Protein AF-A0A956JP01-F1 (afdb_monomer_lite)

Radius of gyration: 18.47 Å; chains: 1; bounding box: 45×37×45 Å

Structure (mmCIF, N/CA/C/O backbone):
data_AF-A0A956JP01-F1
#
_entry.id   AF-A0A956JP01-F1
#
loop_
_atom_site.group_PDB
_atom_site.id
_atom_site.type_symbol
_atom_site.label_atom_id
_atom_site.label_alt_id
_atom_site.label_comp_id
_atom_site.label_asym_id
_atom_site.label_entity_id
_atom_site.label_seq_id
_atom_site.pdbx_PDB_ins_code
_atom_site.Cartn_x
_atom_site.Cartn_y
_atom_site.Cartn_z
_atom_site.occupancy
_atom_site.B_iso_or_equiv
_atom_site.auth_seq_id
_atom_site.auth_comp_id
_atom_site.auth_asym_id
_atom_site.auth_atom_id
_atom_site.pdbx_PDB_model_num
ATOM 1 N N . MET A 1 1 ? -2.790 -12.815 -2.878 1.00 33.69 1 MET A N 1
ATOM 2 C CA . MET A 1 1 ? -2.255 -12.933 -1.509 1.00 33.69 1 MET A CA 1
ATOM 3 C C . MET A 1 1 ? -3.298 -12.366 -0.560 1.00 33.69 1 MET A C 1
ATOM 5 O O . MET A 1 1 ? -3.519 -11.164 -0.558 1.00 33.69 1 MET A O 1
ATOM 9 N N . LYS A 1 2 ? -4.055 -13.232 0.120 1.00 37.25 2 LYS A N 1
ATOM 10 C CA . LYS A 1 2 ? -5.006 -12.808 1.152 1.00 37.25 2 LYS A CA 1
ATOM 11 C C . LYS A 1 2 ? -4.134 -12.425 2.342 1.00 37.25 2 LYS A C 1
ATOM 13 O O . LYS A 1 2 ? -3.333 -13.247 2.772 1.00 37.25 2 LYS A O 1
ATOM 18 N N . LEU A 1 3 ? -4.210 -11.183 2.805 1.00 45.16 3 LEU A N 1
ATOM 19 C CA . LEU A 1 3 ? -3.717 -10.862 4.135 1.00 45.16 3 LEU A CA 1
ATOM 20 C C . LEU A 1 3 ? -4.476 -11.797 5.086 1.00 45.16 3 LEU A C 1
ATOM 22 O O . LEU A 1 3 ? -5.654 -11.570 5.340 1.00 45.16 3 LEU A O 1
ATOM 26 N N . GLU A 1 4 ? -3.849 -12.882 5.544 1.00 41.91 4 GLU A N 1
ATOM 27 C CA . GLU A 1 4 ? -4.323 -13.658 6.695 1.00 41.91 4 GLU A CA 1
ATOM 28 C C . GLU A 1 4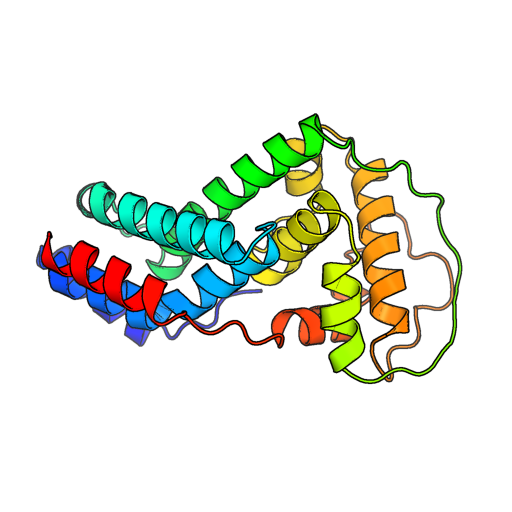 ? -4.098 -12.807 7.952 1.00 41.91 4 GLU A C 1
ATOM 30 O O . GLU A 1 4 ? -3.309 -13.119 8.838 1.00 41.91 4 GLU A O 1
ATOM 35 N N . LEU A 1 5 ? -4.733 -11.637 7.973 1.00 53.09 5 LEU A N 1
ATOM 36 C CA . LEU A 1 5 ? -4.880 -10.813 9.150 1.00 53.09 5 LEU A CA 1
ATOM 37 C C . LEU A 1 5 ? -6.082 -11.397 9.883 1.00 53.09 5 LEU A C 1
ATOM 39 O O . LEU A 1 5 ? -7.218 -11.260 9.448 1.00 53.09 5 LEU A O 1
ATOM 43 N N . ASP A 1 6 ? -5.752 -12.153 10.925 1.00 61.91 6 ASP A N 1
ATOM 44 C CA . ASP A 1 6 ? -6.623 -12.885 11.840 1.00 61.91 6 ASP A CA 1
ATOM 45 C C . ASP A 1 6 ? -8.006 -12.229 12.033 1.00 61.91 6 ASP A C 1
ATOM 47 O O . ASP A 1 6 ? -8.097 -11.094 12.513 1.00 61.91 6 ASP A O 1
ATOM 51 N N . ASP A 1 7 ? -9.071 -12.973 11.696 1.00 71.31 7 ASP A N 1
ATOM 52 C CA . ASP A 1 7 ? -10.488 -12.587 11.817 1.00 71.31 7 ASP A CA 1
ATOM 53 C C . ASP A 1 7 ? -10.806 -11.961 13.190 1.00 71.31 7 ASP A C 1
ATOM 55 O O . ASP A 1 7 ? -11.687 -11.105 13.316 1.00 71.31 7 ASP A O 1
ATOM 59 N N . ALA A 1 8 ? -10.060 -12.340 14.236 1.00 82.12 8 ALA A N 1
ATOM 60 C CA . ALA A 1 8 ? -10.206 -11.784 15.574 1.00 82.12 8 ALA A CA 1
ATOM 61 C C . ALA A 1 8 ? -9.856 -10.285 15.662 1.00 82.12 8 ALA A C 1
ATOM 63 O O . ALA A 1 8 ? -10.487 -9.553 16.431 1.00 82.12 8 ALA A O 1
ATOM 64 N N . HIS A 1 9 ? -8.865 -9.805 14.906 1.00 87.00 9 HIS A N 1
ATOM 65 C CA . HIS A 1 9 ? -8.500 -8.386 14.881 1.00 87.00 9 HIS A CA 1
ATOM 66 C C . HIS A 1 9 ? -9.521 -7.568 14.093 1.00 87.00 9 HIS A C 1
ATOM 68 O O . HIS A 1 9 ? -9.982 -6.536 14.589 1.00 87.00 9 HIS A O 1
ATOM 74 N N . ASP A 1 10 ? -9.948 -8.072 12.934 1.00 89.44 10 ASP A N 1
ATOM 75 C CA . ASP A 1 10 ? -11.009 -7.465 12.129 1.00 89.44 10 ASP A CA 1
ATOM 76 C C . ASP A 1 10 ? -12.297 -7.344 12.949 1.00 89.44 10 ASP A C 1
ATOM 78 O O . ASP A 1 10 ? -12.904 -6.274 12.998 1.00 89.44 10 ASP A O 1
ATOM 82 N N . GLN A 1 11 ? -12.659 -8.380 13.710 1.00 90.00 11 GLN A N 1
ATOM 83 C CA . GLN A 1 11 ? -13.823 -8.329 14.590 1.00 90.00 11 GLN A CA 1
ATOM 84 C C . GLN A 1 11 ? -13.690 -7.276 15.703 1.00 90.00 11 GLN A C 1
ATOM 86 O O . GLN A 1 11 ? -14.679 -6.629 16.055 1.00 90.00 11 GLN A O 1
ATOM 91 N N . ARG A 1 12 ? -12.490 -7.062 16.262 1.00 91.94 12 ARG A N 1
ATOM 92 C CA . ARG A 1 12 ? -12.254 -6.003 17.264 1.00 91.94 12 ARG A CA 1
ATOM 93 C C . ARG A 1 12 ? -12.434 -4.611 16.661 1.00 91.94 12 ARG A C 1
ATOM 95 O O . ARG A 1 12 ? -13.071 -3.773 17.298 1.00 91.94 12 ARG A O 1
ATOM 102 N N . VAL A 1 13 ? -11.913 -4.382 15.453 1.00 92.56 13 VAL A N 1
ATOM 103 C CA . VAL A 1 13 ? -12.089 -3.115 14.724 1.00 92.56 13 VAL A CA 1
ATOM 104 C C . VAL A 1 13 ? -13.567 -2.896 14.397 1.00 92.56 13 VAL A C 1
ATOM 106 O O . VAL A 1 13 ? -14.112 -1.843 14.716 1.00 92.56 13 VAL A O 1
ATOM 109 N N . LEU A 1 14 ? -14.249 -3.913 13.858 1.00 91.62 14 LEU A N 1
ATOM 110 C CA . LEU A 1 14 ? -15.683 -3.861 13.560 1.00 91.62 14 LEU A CA 1
ATOM 111 C C . LEU A 1 14 ? -16.518 -3.534 14.797 1.00 91.62 14 LEU A C 1
ATOM 113 O O . LEU A 1 14 ? -17.435 -2.720 14.721 1.00 91.62 14 LEU A O 1
ATOM 117 N N . ASN A 1 15 ? -16.212 -4.151 15.938 1.00 92.06 15 ASN A N 1
ATOM 118 C CA . ASN A 1 15 ? -16.930 -3.879 17.178 1.00 92.06 15 ASN A CA 1
ATOM 119 C C . ASN A 1 15 ? -16.751 -2.422 17.621 1.00 92.06 15 ASN A C 1
ATOM 121 O O . ASN A 1 15 ? -17.748 -1.788 17.951 1.00 92.06 15 ASN A O 1
ATOM 125 N N . ALA A 1 16 ? -15.527 -1.884 17.573 1.00 92.56 16 ALA A N 1
ATOM 126 C CA . ALA A 1 16 ? -15.259 -0.487 17.924 1.00 92.56 16 ALA A CA 1
ATOM 127 C C . ALA A 1 16 ? -15.989 0.497 16.989 1.00 92.56 16 ALA A C 1
ATOM 129 O O . ALA A 1 16 ? -16.633 1.433 17.462 1.00 92.56 16 ALA A O 1
ATOM 130 N N . LEU A 1 17 ? -15.978 0.230 15.676 1.00 90.94 17 LEU A N 1
ATOM 131 C CA . LEU A 1 17 ? -16.724 1.019 14.688 1.00 90.94 17 LEU A CA 1
ATOM 132 C C . LEU A 1 17 ? -18.237 0.981 14.958 1.00 90.94 17 LEU A C 1
ATOM 134 O O . LEU A 1 17 ? -18.898 2.015 14.942 1.00 90.94 17 LEU A O 1
ATOM 138 N N . ARG A 1 18 ? -18.797 -0.196 15.275 1.00 89.44 18 ARG A N 1
ATOM 139 C CA . ARG A 1 18 ? -20.233 -0.354 15.576 1.00 89.44 18 ARG A CA 1
ATOM 140 C C . ARG A 1 18 ? -20.668 0.355 16.853 1.00 89.44 18 ARG A C 1
ATOM 142 O O . ARG A 1 18 ? -21.819 0.771 16.937 1.00 89.44 18 ARG A O 1
ATOM 149 N N . THR A 1 19 ? -19.786 0.466 17.842 1.00 90.69 19 THR A N 1
ATOM 150 C CA . THR A 1 19 ? -20.064 1.201 19.084 1.00 90.69 19 THR A CA 1
ATOM 151 C C . THR A 1 19 ? -19.816 2.705 18.957 1.00 90.69 19 THR A C 1
ATOM 153 O O . THR A 1 19 ? -20.037 3.419 19.929 1.00 90.69 19 THR A O 1
ATOM 156 N N . GLY A 1 20 ? -19.365 3.189 17.792 1.00 89.44 20 GLY A N 1
ATOM 157 C CA . GLY A 1 20 ? -19.016 4.596 17.572 1.00 89.44 20 GLY A CA 1
ATOM 158 C C . GLY A 1 20 ? -17.730 5.032 18.281 1.00 89.44 20 GLY A C 1
ATOM 159 O O . GLY A 1 20 ? -17.492 6.224 18.437 1.00 89.44 20 GLY A O 1
ATOM 160 N N . ASP A 1 21 ? -16.904 4.080 18.724 1.00 94.06 21 ASP A N 1
ATOM 161 C CA . ASP A 1 21 ? -15.637 4.346 19.410 1.00 94.06 21 ASP A CA 1
ATOM 162 C C . ASP A 1 21 ? -14.524 4.524 18.364 1.00 94.06 21 ASP A C 1
ATOM 164 O O . ASP A 1 21 ? -13.697 3.636 18.127 1.00 94.06 21 ASP A O 1
ATOM 168 N N . SER A 1 22 ? -14.570 5.667 17.670 1.00 93.25 22 SER A N 1
ATOM 169 C CA . SER A 1 22 ? -13.669 6.014 16.563 1.00 93.25 22 SER A CA 1
ATOM 170 C C . SER A 1 22 ? -12.202 5.990 16.983 1.00 93.25 22 SER A C 1
ATOM 172 O O . SER A 1 22 ? -11.367 5.432 16.271 1.00 93.25 22 SER A O 1
ATOM 174 N N . GLN A 1 23 ? -11.883 6.523 18.163 1.00 94.69 23 GLN A N 1
ATOM 175 C CA . GLN A 1 23 ? -10.519 6.541 18.681 1.00 94.69 23 GLN A CA 1
ATOM 176 C C . GLN A 1 23 ? -9.980 5.117 18.891 1.00 94.69 23 GLN A C 1
ATOM 178 O O . GLN A 1 23 ? -8.870 4.791 18.455 1.00 94.69 23 GLN A O 1
ATOM 183 N N . ARG A 1 24 ? -10.774 4.224 19.498 1.00 95.25 24 ARG A N 1
ATOM 184 C CA . ARG A 1 24 ? -10.385 2.818 19.668 1.00 95.25 24 ARG A CA 1
ATOM 185 C C . ARG A 1 24 ? -10.275 2.084 18.339 1.00 95.25 24 ARG A C 1
ATOM 187 O O . ARG A 1 24 ? -9.350 1.286 18.175 1.00 95.25 24 ARG A O 1
ATOM 194 N N . ALA A 1 25 ? -11.195 2.325 17.406 1.00 94.19 25 ALA A N 1
ATOM 195 C CA . ALA A 1 25 ? -11.138 1.737 16.072 1.00 94.19 25 ALA A CA 1
ATOM 196 C C . ALA A 1 25 ? -9.838 2.135 15.358 1.00 94.19 25 ALA A C 1
ATOM 198 O O . ALA A 1 25 ? -9.111 1.263 14.886 1.00 94.19 25 ALA A O 1
ATOM 199 N N . ALA A 1 26 ? -9.492 3.424 15.371 1.00 94.31 26 ALA A N 1
ATOM 200 C CA . ALA A 1 26 ? -8.268 3.945 14.774 1.00 94.31 26 ALA A CA 1
ATOM 201 C C . ALA A 1 26 ? -7.004 3.332 15.392 1.00 94.31 26 ALA A C 1
ATOM 203 O O . ALA A 1 26 ? -6.135 2.847 14.666 1.00 94.31 26 ALA A O 1
ATOM 204 N N . LEU A 1 27 ? -6.928 3.257 16.724 1.00 94.94 27 LEU A N 1
ATOM 205 C CA . LEU A 1 27 ? -5.794 2.641 17.418 1.00 94.94 27 LEU A CA 1
ATOM 206 C C . LEU A 1 27 ? -5.636 1.153 17.064 1.00 94.94 27 LEU A C 1
ATOM 208 O O . LEU A 1 27 ? -4.523 0.676 16.830 1.00 94.94 27 LEU A O 1
ATOM 212 N N . LEU A 1 28 ? -6.743 0.408 16.990 1.00 94.50 28 LEU A N 1
ATOM 213 C CA . LEU A 1 28 ? -6.725 -0.993 16.564 1.00 94.50 28 LEU A CA 1
ATOM 214 C C . LEU A 1 28 ? -6.269 -1.137 15.107 1.00 94.50 28 LEU A C 1
ATOM 216 O O . LEU A 1 28 ? -5.479 -2.034 14.810 1.00 94.50 28 LEU A O 1
ATOM 220 N N . MET A 1 29 ? -6.713 -0.248 14.216 1.00 93.81 29 MET A N 1
ATOM 221 C CA . MET A 1 29 ? -6.313 -0.256 12.808 1.00 93.81 29 MET A CA 1
ATOM 222 C C . MET A 1 29 ? -4.823 0.037 12.627 1.00 93.81 29 MET A C 1
ATOM 224 O O . MET A 1 29 ? -4.158 -0.697 11.901 1.00 93.81 29 MET A O 1
ATOM 228 N N . VAL A 1 30 ? -4.267 1.046 13.306 1.00 93.69 30 VAL A N 1
ATOM 229 C CA . VAL A 1 30 ? -2.825 1.353 13.229 1.00 93.69 30 VAL A CA 1
ATOM 230 C C . VAL A 1 30 ? -1.997 0.175 13.733 1.00 93.69 30 VAL A C 1
ATOM 232 O O . VAL A 1 30 ? -1.066 -0.263 13.058 1.00 93.69 30 VAL A O 1
ATOM 235 N N . ASN A 1 31 ? -2.363 -0.392 14.884 1.00 91.25 31 ASN A N 1
ATOM 236 C CA . ASN A 1 31 ? -1.607 -1.490 15.486 1.00 91.25 31 ASN A CA 1
ATOM 237 C C . ASN A 1 31 ? -1.667 -2.780 14.661 1.00 91.25 31 ASN A C 1
ATOM 239 O O . ASN A 1 31 ? -0.678 -3.510 14.590 1.00 91.25 31 ASN A O 1
ATOM 243 N N . THR A 1 32 ? -2.812 -3.061 14.038 1.00 90.75 32 THR A N 1
ATOM 244 C CA . THR A 1 32 ? -3.022 -4.311 13.296 1.00 90.75 32 THR A CA 1
ATOM 245 C C . THR A 1 32 ? -2.541 -4.194 11.853 1.00 90.75 32 THR A C 1
ATOM 247 O O . THR A 1 32 ? -1.859 -5.082 11.345 1.00 90.75 32 THR A O 1
ATOM 250 N N . TYR A 1 33 ? -2.877 -3.095 11.180 1.00 90.75 33 TYR A N 1
ATOM 251 C CA . TYR A 1 33 ? -2.694 -2.946 9.735 1.00 90.75 33 TYR A CA 1
ATOM 252 C C . TYR A 1 33 ? -1.517 -2.044 9.369 1.00 90.75 33 TYR A C 1
ATOM 254 O O . TYR A 1 33 ? -1.056 -2.092 8.230 1.00 90.75 33 TYR A O 1
ATOM 262 N N . GLY A 1 34 ? -0.985 -1.268 10.322 1.00 89.44 34 GLY A N 1
ATOM 263 C CA . GLY A 1 34 ? 0.081 -0.293 10.088 1.00 89.44 34 GLY A CA 1
ATOM 264 C C . GLY A 1 34 ? 1.275 -0.877 9.349 1.00 89.44 34 GLY A C 1
ATOM 265 O O . GLY A 1 34 ? 1.703 -0.311 8.352 1.00 89.44 34 GLY A O 1
ATOM 266 N N . LYS A 1 35 ? 1.766 -2.052 9.760 1.00 88.00 35 LYS A N 1
ATOM 267 C CA . LYS A 1 35 ? 2.898 -2.704 9.078 1.00 88.00 35 LYS A CA 1
ATOM 268 C C . LYS A 1 35 ? 2.600 -3.026 7.611 1.00 88.00 35 LYS A C 1
ATOM 270 O O . LYS A 1 35 ? 3.459 -2.821 6.764 1.00 88.00 35 LYS A O 1
ATOM 275 N N . GLY A 1 36 ? 1.403 -3.532 7.311 1.00 88.25 36 GLY A N 1
ATOM 276 C CA . GLY A 1 36 ? 1.012 -3.876 5.942 1.00 88.25 36 GLY A CA 1
ATOM 277 C C . GLY A 1 36 ? 0.881 -2.639 5.055 1.00 88.25 36 GLY A C 1
ATOM 278 O O . GLY A 1 36 ? 1.405 -2.624 3.945 1.00 88.25 36 GLY A O 1
ATOM 279 N N . VAL A 1 37 ? 0.250 -1.584 5.578 1.00 91.75 37 VAL A N 1
ATOM 280 C CA . VAL A 1 37 ? 0.098 -0.303 4.873 1.00 91.75 37 VAL A CA 1
ATOM 281 C C . VAL A 1 37 ? 1.461 0.340 4.617 1.00 91.75 37 VAL A C 1
ATOM 283 O O . VAL A 1 37 ? 1.736 0.740 3.493 1.00 91.75 37 VAL A O 1
ATOM 286 N N . VAL A 1 38 ? 2.345 0.368 5.616 1.00 90.62 38 VAL A N 1
ATOM 287 C CA . VAL A 1 38 ? 3.700 0.932 5.486 1.00 90.62 38 VAL A CA 1
ATOM 288 C C . VAL A 1 38 ? 4.514 0.173 4.456 1.00 90.62 38 VAL A C 1
ATOM 290 O O . VAL A 1 38 ? 5.160 0.802 3.630 1.00 90.62 38 VAL A O 1
ATOM 293 N N . LYS A 1 39 ? 4.461 -1.165 4.464 1.00 88.75 39 LYS A N 1
ATOM 294 C CA . LYS A 1 39 ? 5.141 -1.976 3.448 1.00 88.75 39 LYS A CA 1
ATOM 295 C C . LYS A 1 39 ? 4.665 -1.629 2.040 1.00 88.75 39 LYS A C 1
ATOM 297 O O . LYS A 1 39 ? 5.499 -1.429 1.166 1.00 88.75 39 LYS A O 1
ATOM 302 N N . LEU A 1 40 ? 3.351 -1.512 1.832 1.00 91.00 40 LEU A N 1
ATOM 303 C CA . LEU A 1 40 ? 2.799 -1.104 0.541 1.00 91.00 40 LEU A CA 1
ATOM 304 C C . LEU A 1 40 ? 3.267 0.306 0.150 1.00 91.00 40 LEU A C 1
ATOM 306 O O . LEU A 1 40 ? 3.842 0.481 -0.919 1.00 91.00 40 LEU A O 1
ATOM 310 N N . CYS A 1 41 ? 3.058 1.300 1.013 1.00 93.06 41 CYS A N 1
ATOM 311 C CA . CYS A 1 41 ? 3.395 2.689 0.708 1.00 93.06 41 CYS A CA 1
ATOM 312 C C . CYS A 1 41 ? 4.901 2.889 0.494 1.00 93.06 41 CYS A C 1
ATOM 314 O O . CYS A 1 41 ? 5.292 3.607 -0.418 1.00 93.06 41 CYS A O 1
ATOM 316 N N . ALA A 1 42 ? 5.751 2.229 1.281 1.00 89.56 42 ALA A N 1
ATOM 317 C CA . ALA A 1 42 ? 7.201 2.313 1.137 1.00 89.56 42 ALA A CA 1
ATOM 318 C C . ALA A 1 42 ? 7.727 1.601 -0.110 1.00 89.56 42 ALA A C 1
ATOM 320 O 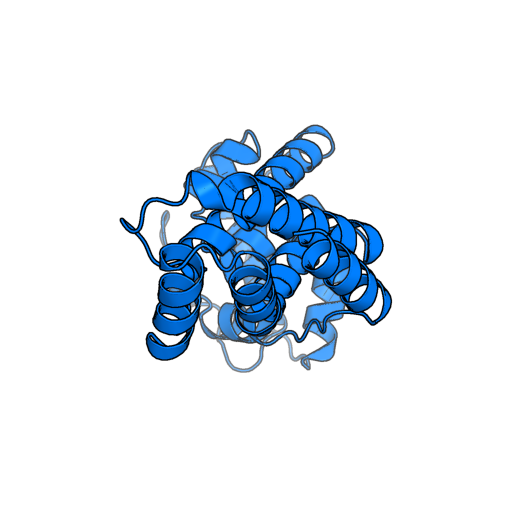O . ALA A 1 42 ? 8.723 2.039 -0.674 1.00 89.56 42 ALA A O 1
ATOM 321 N N . ALA A 1 43 ? 7.060 0.536 -0.561 1.00 86.00 43 ALA A N 1
ATOM 322 C CA . ALA A 1 43 ? 7.417 -0.110 -1.818 1.00 86.00 43 ALA A CA 1
ATOM 323 C C . ALA A 1 43 ? 7.101 0.771 -3.041 1.00 86.00 43 ALA A C 1
ATOM 325 O O . ALA A 1 43 ? 7.692 0.575 -4.099 1.00 86.00 43 ALA A O 1
ATOM 326 N N . VAL A 1 44 ? 6.182 1.733 -2.896 1.00 88.69 44 VAL A N 1
ATOM 327 C CA . VAL A 1 44 ? 5.722 2.606 -3.985 1.00 88.69 44 VAL A CA 1
ATOM 328 C C . VAL A 1 44 ? 6.369 3.989 -3.961 1.00 88.69 44 VAL A C 1
ATOM 330 O O . VAL A 1 44 ? 6.634 4.566 -5.013 1.00 88.69 44 VAL A O 1
ATOM 333 N N . ALA A 1 45 ? 6.655 4.516 -2.775 1.00 89.62 45 ALA A N 1
ATOM 334 C CA . ALA A 1 45 ? 7.272 5.821 -2.601 1.00 89.62 45 ALA A CA 1
ATOM 335 C C . ALA A 1 45 ? 8.711 5.897 -3.144 1.00 89.62 45 ALA A C 1
ATOM 337 O O . ALA A 1 45 ? 9.458 4.917 -3.202 1.00 89.62 45 ALA A O 1
ATOM 338 N N . ARG A 1 46 ? 9.136 7.113 -3.490 1.00 85.94 46 ARG A N 1
ATOM 339 C CA . ARG A 1 46 ? 10.507 7.443 -3.901 1.00 85.94 46 ARG A CA 1
ATOM 340 C C . ARG A 1 46 ? 11.431 7.672 -2.720 1.00 85.94 46 ARG A C 1
ATOM 342 O O . ARG A 1 46 ? 12.617 7.369 -2.826 1.00 85.94 46 ARG A O 1
ATOM 349 N N . THR A 1 47 ? 10.906 8.239 -1.637 1.00 87.25 47 THR A N 1
ATOM 350 C CA . THR A 1 47 ? 11.676 8.576 -0.437 1.00 87.25 47 THR A CA 1
ATOM 351 C C . THR A 1 47 ? 10.971 8.088 0.829 1.00 87.25 47 THR A C 1
ATOM 353 O O . THR A 1 47 ? 9.754 7.873 0.813 1.00 87.25 47 THR A O 1
ATOM 356 N N . PRO A 1 48 ? 11.704 7.932 1.947 1.00 86.50 48 PRO A N 1
ATOM 357 C CA . PRO A 1 48 ? 11.101 7.613 3.238 1.00 86.50 48 PRO A CA 1
ATOM 358 C C . PRO A 1 48 ? 10.015 8.614 3.657 1.00 86.50 48 PRO A C 1
ATOM 360 O O . PRO A 1 48 ? 8.980 8.212 4.175 1.00 86.50 48 PRO A O 1
ATOM 363 N N . GLU A 1 49 ? 10.205 9.906 3.388 1.00 88.56 49 GLU A N 1
ATOM 364 C CA . GLU A 1 49 ? 9.244 10.959 3.730 1.00 88.56 49 GLU A CA 1
ATOM 365 C C . GLU A 1 49 ? 7.950 10.835 2.917 1.00 88.56 49 GLU A C 1
ATOM 367 O O . GLU A 1 49 ? 6.859 10.982 3.468 1.00 88.56 49 GLU A O 1
ATOM 372 N N . GLU A 1 50 ? 8.051 10.515 1.623 1.00 91.56 50 GLU A N 1
ATOM 373 C CA . GLU A 1 50 ? 6.885 10.249 0.774 1.00 91.56 50 GLU A CA 1
ATOM 374 C C . GLU A 1 50 ? 6.149 8.979 1.232 1.00 91.56 50 GLU A C 1
ATOM 376 O O . GLU A 1 50 ? 4.919 8.960 1.269 1.00 91.56 50 GLU A O 1
ATOM 381 N N . ALA A 1 51 ? 6.876 7.948 1.680 1.00 91.56 51 ALA A N 1
ATOM 382 C CA . ALA A 1 51 ? 6.277 6.743 2.257 1.00 91.56 51 ALA A CA 1
ATOM 383 C C . ALA A 1 51 ? 5.505 7.042 3.553 1.00 91.56 51 ALA A C 1
ATOM 385 O O . ALA A 1 51 ? 4.391 6.537 3.750 1.00 91.56 51 ALA A O 1
ATOM 386 N N . GLU A 1 52 ? 6.079 7.869 4.434 1.00 91.88 52 GLU A N 1
ATOM 387 C CA . GLU A 1 52 ? 5.412 8.338 5.651 1.00 91.88 52 GLU A CA 1
ATOM 388 C C . GLU A 1 52 ? 4.153 9.139 5.318 1.00 91.88 52 GLU A C 1
ATOM 390 O O . GLU A 1 52 ? 3.112 8.916 5.935 1.00 91.88 52 GLU A O 1
ATOM 395 N N . GLU A 1 53 ? 4.218 10.030 4.329 1.00 94.44 53 GLU A N 1
ATOM 396 C CA . GLU A 1 53 ? 3.082 10.858 3.924 1.00 94.44 53 GLU A CA 1
ATOM 397 C C . GLU A 1 53 ? 1.958 10.044 3.272 1.00 94.44 53 GLU A C 1
ATOM 399 O O . GLU A 1 53 ? 0.786 10.209 3.619 1.00 94.44 53 GLU A O 1
ATOM 404 N N . LEU A 1 54 ? 2.285 9.108 2.379 1.00 95.25 54 LEU A N 1
ATOM 405 C CA . LEU A 1 54 ? 1.308 8.181 1.801 1.00 95.25 54 LEU A CA 1
ATOM 406 C C . LEU A 1 54 ? 0.628 7.345 2.884 1.00 95.25 54 LEU A C 1
ATOM 408 O O . LEU A 1 54 ? -0.597 7.200 2.879 1.00 95.25 54 LEU A O 1
ATOM 412 N N . THR A 1 55 ? 1.403 6.835 3.842 1.00 95.56 55 THR A N 1
ATOM 413 C CA . THR A 1 55 ? 0.859 6.052 4.955 1.00 95.56 55 THR A CA 1
ATOM 414 C C . THR A 1 55 ? -0.058 6.907 5.823 1.00 95.56 55 THR A C 1
ATOM 416 O O . THR A 1 55 ? -1.199 6.525 6.093 1.00 95.56 55 THR A O 1
ATOM 419 N N . TYR A 1 56 ? 0.426 8.075 6.249 1.00 95.44 56 TYR A N 1
ATOM 420 C CA . TYR A 1 56 ? -0.317 8.997 7.098 1.00 95.44 56 TYR A CA 1
ATOM 421 C C . TYR A 1 56 ? -1.623 9.435 6.433 1.00 95.44 56 TYR A C 1
ATOM 423 O O . TYR A 1 56 ? -2.690 9.307 7.033 1.00 95.44 56 TYR A O 1
ATOM 431 N N . SER A 1 57 ? -1.560 9.887 5.179 1.00 96.00 57 SER A N 1
ATOM 432 C CA . SER A 1 57 ? -2.736 10.333 4.427 1.00 96.00 57 SER A CA 1
ATOM 433 C C . SER A 1 57 ? -3.739 9.201 4.179 1.00 96.00 57 SER A C 1
ATOM 435 O O . SER A 1 57 ? -4.946 9.445 4.218 1.00 96.00 57 SER A O 1
ATOM 437 N N . SER A 1 58 ? -3.276 7.957 4.009 1.00 96.56 58 SER A N 1
ATOM 438 C CA . SER A 1 58 ? -4.155 6.783 3.910 1.00 96.56 58 SER A CA 1
ATOM 439 C C . SER A 1 58 ? -4.943 6.557 5.202 1.00 96.56 58 SER A C 1
ATOM 441 O O . SER A 1 58 ? -6.162 6.392 5.155 1.00 96.56 58 SER A O 1
ATOM 443 N N . PHE A 1 59 ? -4.278 6.593 6.363 1.00 96.38 59 PHE A N 1
ATOM 444 C CA . PHE A 1 59 ? -4.957 6.461 7.658 1.00 96.38 59 PHE A CA 1
ATOM 445 C C . PHE A 1 59 ? -5.878 7.647 7.951 1.00 96.38 59 PHE A C 1
ATOM 447 O O . PHE A 1 59 ? -7.013 7.438 8.369 1.00 96.38 59 PHE A O 1
ATOM 454 N N . ALA A 1 60 ? -5.441 8.876 7.667 1.00 95.81 60 ALA A N 1
ATOM 455 C CA . ALA A 1 60 ? -6.270 10.068 7.829 1.00 95.81 60 ALA A CA 1
ATOM 456 C C . ALA A 1 60 ? -7.565 9.959 7.014 1.00 95.81 60 ALA A C 1
ATOM 458 O O . ALA A 1 60 ? -8.655 10.162 7.549 1.00 95.81 60 ALA A O 1
ATOM 459 N N . ARG A 1 61 ? -7.460 9.538 5.748 1.00 95.19 61 ARG A N 1
ATOM 460 C CA . ARG A 1 61 ? -8.620 9.321 4.879 1.00 95.19 61 ARG A CA 1
ATOM 461 C C . ARG A 1 61 ? -9.536 8.213 5.395 1.00 95.19 61 ARG A C 1
ATOM 463 O O . ARG A 1 61 ? -10.751 8.381 5.354 1.00 95.19 61 ARG A O 1
ATOM 470 N N . ALA A 1 62 ? -8.977 7.111 5.896 1.00 94.38 62 ALA A N 1
ATOM 471 C CA . ALA A 1 62 ? -9.767 6.040 6.499 1.00 94.38 62 ALA A CA 1
ATOM 472 C C . ALA A 1 62 ? -10.547 6.536 7.723 1.00 94.38 62 ALA A C 1
ATOM 474 O O . ALA A 1 62 ? -11.745 6.292 7.830 1.00 94.38 62 ALA A O 1
ATOM 475 N N . PHE A 1 63 ? -9.903 7.287 8.615 1.00 94.62 63 PHE A N 1
ATOM 476 C CA . PHE A 1 63 ? -10.533 7.744 9.853 1.00 94.62 63 PHE A CA 1
ATOM 477 C C . PHE A 1 63 ? -11.628 8.777 9.598 1.00 94.62 63 PHE A C 1
ATOM 479 O O . PHE A 1 63 ? -12.701 8.700 10.194 1.00 94.62 63 PHE A O 1
ATOM 486 N N . SER A 1 64 ? -11.414 9.690 8.645 1.00 92.81 64 SER A N 1
ATOM 487 C CA . SER A 1 64 ? -12.461 10.618 8.201 1.00 92.81 64 SER A CA 1
ATOM 488 C C . SER A 1 64 ? -13.668 9.908 7.575 1.00 92.81 64 SER A C 1
ATOM 490 O O . SER A 1 64 ? -14.760 10.466 7.573 1.00 92.81 64 SER A O 1
ATOM 492 N N . ALA A 1 65 ? -13.491 8.683 7.073 1.00 91.75 65 ALA A N 1
ATOM 493 C CA . ALA A 1 65 ? -14.528 7.890 6.419 1.00 91.75 65 ALA A CA 1
ATOM 494 C C . ALA A 1 65 ? -15.150 6.803 7.321 1.00 91.75 65 ALA A C 1
ATOM 496 O O . ALA A 1 65 ? -15.907 5.966 6.830 1.00 91.75 65 ALA A O 1
ATOM 497 N N . PHE A 1 66 ? -14.878 6.791 8.634 1.00 90.50 66 PHE A N 1
ATOM 498 C CA . PHE A 1 66 ? -15.443 5.783 9.545 1.00 90.50 66 PHE A CA 1
ATOM 499 C C . PHE A 1 66 ? -16.971 5.720 9.525 1.00 90.50 66 PHE A C 1
ATOM 501 O O . PHE A 1 66 ? -17.531 4.627 9.574 1.00 90.50 66 PHE A O 1
ATOM 508 N N . GLY A 1 67 ? -17.644 6.868 9.410 1.00 82.62 67 GLY A N 1
ATOM 509 C CA . GLY A 1 67 ? -19.107 6.924 9.337 1.00 82.62 67 GLY A CA 1
ATOM 510 C C . GLY A 1 67 ? -19.689 6.280 8.074 1.00 82.62 67 GLY A C 1
ATOM 511 O O . GLY A 1 67 ? -20.818 5.793 8.099 1.00 82.62 67 GLY A O 1
ATOM 512 N N . ASP A 1 68 ? -18.904 6.221 6.998 1.00 82.06 68 ASP A N 1
ATOM 513 C CA . ASP A 1 68 ? -19.309 5.656 5.709 1.00 82.06 68 ASP A CA 1
ATOM 514 C C . ASP A 1 68 ? -18.927 4.180 5.564 1.00 82.06 68 ASP A C 1
ATOM 516 O O . ASP A 1 68 ? -19.290 3.536 4.572 1.00 82.06 68 ASP A O 1
ATOM 520 N N . PHE A 1 69 ? -18.208 3.618 6.542 1.00 80.62 69 PHE A N 1
ATOM 521 C CA . PHE A 1 69 ? -17.795 2.226 6.500 1.00 80.62 69 PHE A CA 1
ATOM 522 C C . PHE A 1 69 ? -19.017 1.302 6.541 1.00 80.62 69 PHE A C 1
ATOM 524 O O . PHE A 1 69 ? -19.671 1.099 7.567 1.00 80.62 69 PHE A O 1
ATOM 531 N N . ARG A 1 70 ? -19.309 0.684 5.395 1.00 74.12 70 ARG A N 1
ATOM 532 C CA . ARG A 1 70 ? -20.301 -0.382 5.289 1.00 74.12 70 ARG A CA 1
ATOM 533 C C . ARG A 1 70 ? -19.590 -1.700 5.554 1.00 74.12 70 ARG A C 1
ATOM 535 O O . ARG A 1 70 ? -18.670 -2.059 4.827 1.00 74.12 70 ARG A O 1
ATOM 542 N N . ALA A 1 71 ? -20.048 -2.448 6.556 1.00 73.06 71 ALA A N 1
ATOM 543 C CA . ALA A 1 71 ? -19.508 -3.760 6.935 1.00 73.06 71 ALA A CA 1
ATOM 544 C C . ALA A 1 71 ? -19.753 -4.873 5.882 1.00 73.06 71 ALA A C 1
ATOM 546 O O . ALA A 1 71 ? -19.918 -6.039 6.229 1.00 73.06 71 ALA A O 1
ATOM 547 N N . SER A 1 72 ? -19.814 -4.525 4.593 1.00 72.12 72 SER A N 1
ATOM 548 C CA . SER A 1 72 ? -19.873 -5.450 3.458 1.00 72.12 72 SER A CA 1
ATOM 549 C C . SER A 1 72 ? -18.517 -6.087 3.138 1.00 72.12 72 SER A C 1
ATOM 551 O O . SER A 1 72 ? -18.462 -7.017 2.340 1.00 72.12 72 SER A O 1
ATOM 553 N N . GLY A 1 73 ? -17.433 -5.598 3.747 1.00 78.50 73 GLY A N 1
ATOM 554 C CA . GLY A 1 73 ? -16.083 -6.143 3.641 1.00 78.50 73 GLY A CA 1
ATOM 555 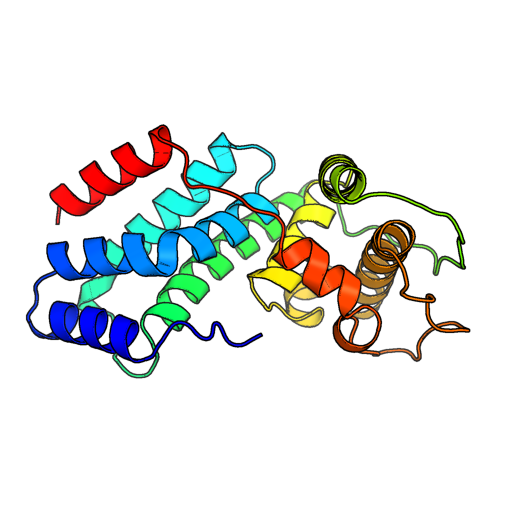C C . GLY A 1 73 ? -15.333 -6.080 4.972 1.00 78.50 73 GLY A C 1
ATOM 556 O O . GLY A 1 73 ? -15.831 -5.539 5.960 1.00 78.50 73 GLY A O 1
ATOM 557 N N . SER A 1 74 ? -14.130 -6.652 4.994 1.00 88.00 74 SER A N 1
ATOM 558 C CA . SER A 1 74 ? -13.268 -6.655 6.176 1.00 88.00 74 SER A CA 1
ATOM 559 C C . SER A 1 74 ? -12.590 -5.281 6.356 1.00 88.00 74 SER A C 1
ATOM 561 O O . SER A 1 74 ? -12.230 -4.654 5.351 1.00 88.00 74 SER A O 1
ATOM 563 N N . PRO A 1 75 ? -12.392 -4.778 7.592 1.00 89.38 75 PRO A N 1
ATOM 564 C CA . PRO A 1 75 ? -11.670 -3.523 7.815 1.00 89.38 75 PRO A CA 1
ATOM 565 C C . PRO A 1 75 ? -10.244 -3.543 7.258 1.00 89.38 75 PRO A C 1
ATOM 567 O O . PRO A 1 75 ? -9.775 -2.519 6.765 1.00 89.38 75 PRO A O 1
ATOM 570 N N . ALA A 1 76 ? -9.576 -4.702 7.275 1.00 88.31 76 ALA A N 1
ATOM 571 C CA . ALA A 1 76 ? -8.266 -4.871 6.655 1.00 88.31 76 ALA A CA 1
ATOM 572 C C . ALA A 1 76 ? -8.321 -4.645 5.137 1.00 88.31 76 ALA A C 1
ATOM 574 O O . ALA A 1 76 ? -7.514 -3.891 4.593 1.00 88.31 76 ALA A O 1
ATOM 575 N N . ALA A 1 77 ? -9.290 -5.266 4.454 1.00 87.62 77 ALA A N 1
ATOM 576 C CA . ALA A 1 77 ? -9.478 -5.098 3.016 1.00 87.62 77 ALA A CA 1
ATOM 577 C C . ALA A 1 77 ? -9.800 -3.641 2.662 1.00 87.62 77 ALA A C 1
ATOM 579 O O . ALA A 1 77 ? -9.229 -3.098 1.723 1.00 87.62 77 ALA A O 1
ATOM 580 N N . TRP A 1 78 ? -10.655 -2.993 3.453 1.00 91.38 78 TRP A N 1
ATOM 581 C CA . TRP A 1 78 ? -11.007 -1.589 3.267 1.00 91.38 78 TRP A CA 1
ATOM 582 C C . TRP A 1 78 ? -9.816 -0.643 3.465 1.00 91.38 78 TRP A C 1
ATOM 584 O O . TRP A 1 78 ? -9.568 0.216 2.622 1.00 91.38 78 TRP A O 1
ATOM 594 N N . MET A 1 79 ? -9.034 -0.831 4.533 1.00 93.06 79 MET A N 1
ATOM 595 C CA . MET A 1 79 ? -7.831 -0.033 4.781 1.00 93.06 79 MET A CA 1
ATOM 596 C C . MET A 1 79 ? -6.800 -0.209 3.664 1.00 93.06 79 MET A C 1
ATOM 598 O O . MET A 1 79 ? -6.207 0.764 3.193 1.00 93.06 79 MET A O 1
ATOM 602 N N . LEU A 1 80 ? -6.592 -1.452 3.222 1.00 90.62 80 LEU A N 1
ATOM 603 C CA . LEU A 1 80 ? -5.663 -1.737 2.140 1.00 90.62 80 LEU A CA 1
ATOM 604 C C . LEU A 1 80 ? -6.145 -1.132 0.817 1.00 90.62 80 LEU A C 1
ATOM 606 O O . LEU A 1 80 ? -5.319 -0.640 0.061 1.00 90.62 80 LEU A O 1
ATOM 610 N N . GLU A 1 81 ? -7.449 -1.122 0.545 1.00 91.81 81 GLU A N 1
ATOM 611 C CA . GLU A 1 81 ? -8.012 -0.507 -0.663 1.00 91.81 81 GLU A CA 1
ATOM 612 C C . GLU A 1 81 ? -7.762 1.006 -0.711 1.00 91.81 81 GLU A C 1
ATOM 614 O O . GLU A 1 81 ? -7.364 1.547 -1.744 1.00 91.81 81 GLU A O 1
ATOM 619 N N . ILE A 1 82 ? -7.907 1.689 0.429 1.00 94.19 82 ILE A N 1
ATOM 620 C CA . ILE A 1 82 ? -7.573 3.114 0.544 1.00 94.19 82 ILE A CA 1
ATOM 621 C C . ILE A 1 82 ? -6.089 3.332 0.233 1.00 94.19 82 ILE A C 1
ATOM 623 O O . ILE A 1 82 ? -5.753 4.180 -0.592 1.00 94.19 82 ILE A O 1
ATOM 627 N N . ALA A 1 83 ? -5.203 2.543 0.846 1.00 94.88 83 ALA A N 1
ATOM 628 C CA . ALA A 1 83 ? -3.765 2.651 0.609 1.00 94.88 83 ALA A CA 1
ATOM 629 C C . ALA A 1 83 ? -3.388 2.341 -0.851 1.00 94.88 83 ALA A C 1
ATOM 631 O O . ALA A 1 83 ? -2.586 3.061 -1.446 1.00 94.88 83 ALA A O 1
ATOM 632 N N . ARG A 1 84 ? -4.002 1.315 -1.459 1.00 93.88 84 ARG A N 1
ATOM 633 C CA . ARG A 1 84 ? -3.818 0.972 -2.877 1.00 93.88 84 ARG A CA 1
ATOM 634 C C . ARG A 1 84 ? -4.226 2.114 -3.783 1.00 93.88 84 ARG A C 1
ATOM 636 O O . ARG A 1 84 ? -3.448 2.466 -4.655 1.00 93.88 84 ARG A O 1
ATOM 643 N N . THR A 1 85 ? -5.401 2.700 -3.562 1.00 94.44 85 THR A N 1
ATOM 644 C CA . THR A 1 85 ? -5.891 3.827 -4.368 1.00 94.44 85 THR A CA 1
ATOM 645 C C . THR A 1 85 ? -4.856 4.951 -4.394 1.00 94.44 85 THR A C 1
ATOM 647 O O . THR A 1 85 ? -4.469 5.412 -5.460 1.00 94.44 85 THR A O 1
ATOM 650 N N . ARG A 1 86 ? -4.316 5.315 -3.225 1.00 94.69 86 ARG A N 1
ATOM 651 C CA . ARG A 1 86 ? -3.274 6.347 -3.098 1.00 94.69 86 ARG A CA 1
ATOM 652 C C . ARG A 1 86 ? -1.972 5.967 -3.804 1.00 94.69 86 ARG A C 1
ATOM 654 O O . ARG A 1 86 ? -1.339 6.803 -4.434 1.00 94.69 86 ARG A O 1
ATOM 661 N N . CYS A 1 87 ? -1.573 4.703 -3.713 1.00 95.00 87 CYS A N 1
ATOM 662 C CA . CYS A 1 87 ? -0.384 4.204 -4.397 1.00 95.00 87 CYS A CA 1
ATOM 663 C C . CYS A 1 87 ? -0.558 4.166 -5.926 1.00 95.00 87 CYS A C 1
ATOM 665 O O . CYS A 1 87 ? 0.400 4.423 -6.647 1.00 95.00 87 CYS A O 1
ATOM 667 N N . ARG A 1 88 ? -1.767 3.876 -6.423 1.00 94.31 88 ARG A N 1
ATOM 668 C CA . ARG A 1 88 ? -2.112 3.909 -7.854 1.00 94.31 88 ARG A CA 1
ATOM 669 C C . ARG A 1 88 ? -2.118 5.335 -8.403 1.00 94.31 88 ARG A C 1
ATOM 671 O O . ARG A 1 88 ? -1.596 5.555 -9.488 1.00 94.31 88 ARG A O 1
ATOM 678 N N . GLU A 1 89 ? -2.632 6.299 -7.633 1.00 94.31 89 GLU A N 1
ATOM 679 C CA . GLU A 1 89 ? -2.526 7.731 -7.959 1.00 94.31 89 GLU A CA 1
ATOM 680 C C . GLU A 1 89 ? -1.053 8.133 -8.152 1.00 94.31 89 GLU A C 1
ATOM 682 O O . GLU A 1 89 ? -0.703 8.690 -9.190 1.00 94.31 89 GLU A O 1
ATOM 687 N N . LEU A 1 90 ? -0.166 7.756 -7.221 1.00 93.69 90 LEU A N 1
ATOM 688 C CA . LEU A 1 90 ? 1.269 8.026 -7.365 1.00 93.69 90 LEU A CA 1
ATOM 689 C C . LEU A 1 90 ? 1.895 7.281 -8.557 1.00 93.69 90 LEU A C 1
ATOM 691 O O . LEU A 1 90 ? 2.723 7.849 -9.260 1.00 93.69 90 LEU A O 1
ATOM 695 N N . LEU A 1 91 ? 1.513 6.026 -8.815 1.00 93.25 91 LEU A N 1
ATOM 696 C CA . LEU A 1 91 ? 1.991 5.282 -9.986 1.00 93.25 91 LEU A CA 1
ATOM 697 C C . LEU A 1 91 ? 1.663 6.025 -11.291 1.00 93.25 91 LEU A C 1
ATOM 699 O O . LEU A 1 91 ? 2.534 6.138 -12.153 1.00 93.25 91 LEU A O 1
ATOM 703 N N . ALA A 1 92 ? 0.441 6.548 -11.418 1.00 93.06 92 ALA A N 1
ATOM 704 C CA . ALA A 1 92 ? 0.020 7.322 -12.582 1.00 93.06 92 ALA A CA 1
ATOM 705 C C . ALA A 1 92 ? 0.857 8.604 -12.740 1.00 93.06 92 ALA A C 1
ATOM 707 O O . ALA A 1 92 ? 1.373 8.866 -13.824 1.00 93.06 92 ALA A O 1
ATOM 708 N N . GLU A 1 93 ? 1.088 9.347 -11.651 1.00 93.62 93 GLU A N 1
ATOM 709 C CA . GLU A 1 93 ? 1.964 10.532 -11.656 1.00 93.62 93 GLU A CA 1
ATOM 710 C C . GLU A 1 93 ? 3.404 10.197 -12.091 1.00 93.62 93 GLU A C 1
ATOM 712 O O . GLU A 1 93 ? 4.039 10.954 -12.829 1.00 93.62 93 GLU A O 1
ATOM 717 N N . LEU A 1 94 ? 3.937 9.050 -11.661 1.00 91.50 94 LEU A N 1
ATOM 718 C CA . LEU A 1 94 ? 5.266 8.588 -12.073 1.00 91.50 94 LEU A CA 1
ATOM 719 C C . LEU A 1 94 ? 5.301 8.202 -13.554 1.00 91.50 94 LEU A C 1
ATOM 721 O O . LEU A 1 94 ? 6.282 8.505 -14.232 1.00 91.50 94 LEU A O 1
ATOM 725 N N . ALA A 1 95 ? 4.242 7.568 -14.056 1.00 90.44 95 ALA A N 1
ATOM 726 C CA . ALA A 1 95 ? 4.135 7.154 -15.451 1.00 90.44 95 ALA A CA 1
ATOM 727 C C . ALA A 1 95 ? 4.039 8.344 -16.421 1.00 90.44 95 ALA A C 1
ATOM 729 O O . ALA A 1 95 ? 4.511 8.260 -17.556 1.00 90.44 95 ALA A O 1
ATOM 730 N N . GLU A 1 96 ? 3.473 9.470 -15.975 1.00 90.31 96 GLU A N 1
ATOM 731 C CA . GLU A 1 96 ? 3.502 10.724 -16.735 1.00 90.31 96 GLU A CA 1
ATOM 732 C C . GLU A 1 96 ? 4.930 11.270 -16.895 1.00 90.31 96 GLU A C 1
ATOM 734 O O . GLU A 1 96 ? 5.274 11.817 -17.946 1.00 90.31 96 GLU A O 1
ATOM 739 N N . ALA A 1 97 ? 5.770 11.119 -15.867 1.00 89.50 97 ALA A N 1
ATOM 740 C CA . ALA A 1 97 ? 7.157 11.578 -15.883 1.00 89.50 97 ALA A CA 1
ATOM 741 C C . ALA A 1 97 ? 8.098 10.622 -16.639 1.00 89.50 97 ALA A C 1
ATOM 743 O O . ALA A 1 97 ? 9.045 11.065 -17.294 1.00 89.50 97 ALA A O 1
ATOM 744 N N . GLU A 1 98 ? 7.844 9.319 -16.552 1.00 87.44 98 GLU A N 1
ATOM 745 C CA . GLU A 1 98 ? 8.620 8.258 -17.186 1.00 87.44 98 GLU A CA 1
ATOM 746 C C . GLU A 1 98 ? 7.649 7.202 -17.731 1.00 87.44 98 GLU A C 1
ATOM 748 O O . GLU A 1 98 ? 7.067 6.466 -16.942 1.00 87.44 98 GLU A O 1
ATOM 753 N N . PRO A 1 99 ? 7.448 7.079 -19.054 1.00 86.38 99 PRO A N 1
ATOM 754 C CA . PRO A 1 99 ? 6.525 6.082 -19.585 1.00 86.38 99 PRO A CA 1
ATOM 755 C C . PRO A 1 99 ? 7.061 4.665 -19.362 1.00 86.38 99 PRO A C 1
ATOM 757 O O . PRO A 1 99 ? 8.275 4.446 -19.381 1.00 86.38 99 PRO A O 1
ATOM 760 N N . VAL A 1 100 ? 6.153 3.686 -19.250 1.00 83.06 100 VAL A N 1
ATOM 761 C CA . VAL A 1 100 ? 6.515 2.261 -19.162 1.00 83.06 100 VAL A CA 1
ATOM 762 C C . VAL A 1 100 ? 7.516 1.914 -20.273 1.00 83.06 100 VAL A C 1
ATOM 764 O O . VAL A 1 100 ? 7.194 2.073 -21.460 1.00 83.06 100 VAL A O 1
ATOM 767 N N . PRO A 1 101 ? 8.725 1.432 -19.927 1.00 81.38 101 PRO A N 1
ATOM 768 C CA . PRO A 1 101 ? 9.719 1.079 -20.921 1.00 81.38 101 PRO A CA 1
ATOM 769 C C . PRO A 1 101 ? 9.179 0.003 -21.858 1.00 81.38 101 PRO A C 1
ATOM 771 O O . PRO A 1 101 ? 8.643 -1.017 -21.421 1.00 81.38 101 PRO A O 1
ATOM 774 N N . ARG A 1 102 ? 9.401 0.174 -23.164 1.00 71.94 102 ARG A N 1
ATOM 775 C CA . ARG A 1 102 ? 9.283 -0.938 -24.114 1.00 71.94 102 ARG A CA 1
ATOM 776 C C . ARG A 1 102 ? 10.458 -1.877 -23.879 1.00 71.94 102 ARG A C 1
ATOM 778 O O . ARG A 1 102 ? 11.486 -1.773 -24.546 1.00 71.94 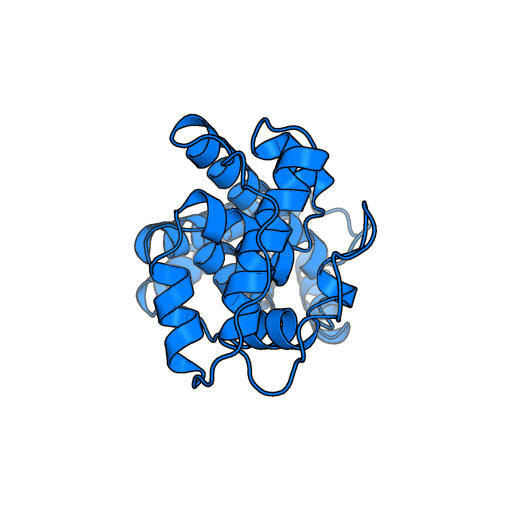102 ARG A O 1
ATOM 785 N N . ALA A 1 103 ? 10.329 -2.735 -22.876 1.00 59.81 103 ALA A N 1
ATOM 786 C CA . ALA A 1 103 ? 11.347 -3.714 -22.557 1.00 59.81 103 ALA A CA 1
ATOM 787 C C . ALA A 1 103 ? 11.530 -4.662 -23.758 1.00 59.81 103 ALA A C 1
ATOM 789 O O . ALA A 1 103 ? 10.545 -5.211 -24.265 1.00 59.81 103 ALA A O 1
ATOM 790 N N . PRO A 1 104 ? 12.766 -4.888 -24.231 1.00 48.06 104 PRO A N 1
ATOM 791 C CA . PRO A 1 104 ? 13.074 -6.091 -24.985 1.00 48.06 104 PRO A CA 1
ATOM 792 C C . PRO A 1 104 ? 12.651 -7.315 -24.167 1.00 48.06 104 PRO A C 1
ATOM 794 O O . PRO A 1 104 ? 12.802 -7.336 -22.945 1.00 48.06 104 PRO A O 1
ATOM 797 N N . VAL A 1 105 ? 12.151 -8.354 -24.835 1.00 45.16 105 VAL A N 1
ATOM 798 C CA . VAL A 1 105 ? 12.002 -9.682 -24.226 1.00 45.16 105 VAL A CA 1
ATOM 799 C C . VAL A 1 105 ? 13.413 -10.159 -23.871 1.00 45.16 105 VAL A C 1
ATOM 801 O O . VAL A 1 105 ? 14.152 -10.584 -24.759 1.00 45.16 105 VAL A O 1
ATOM 804 N N . PHE A 1 106 ? 13.840 -10.012 -22.615 1.00 44.41 106 PHE A N 1
ATOM 805 C CA . PHE A 1 106 ? 15.198 -10.386 -22.226 1.00 44.41 106 PHE A CA 1
ATOM 806 C C . PHE A 1 106 ? 15.315 -11.867 -21.876 1.00 44.41 106 PHE A C 1
ATOM 808 O O . PHE A 1 106 ? 14.442 -12.469 -21.251 1.00 44.41 106 PHE A O 1
ATOM 815 N N . GLY A 1 107 ? 16.430 -12.433 -22.341 1.00 41.12 107 GLY A N 1
ATOM 816 C CA . GLY A 1 107 ? 16.894 -13.776 -22.051 1.00 41.12 107 GLY A CA 1
ATOM 817 C C . GLY A 1 107 ? 17.814 -13.834 -20.829 1.00 41.12 107 GLY A C 1
ATOM 818 O O . GLY A 1 107 ? 18.490 -12.872 -20.485 1.00 41.12 107 GLY A O 1
ATOM 819 N N . TYR A 1 108 ? 17.783 -15.024 -20.235 1.00 37.03 108 TYR A N 1
ATOM 820 C CA . TYR A 1 108 ? 18.621 -15.652 -19.212 1.00 37.03 108 TYR A CA 1
ATOM 821 C C . TYR A 1 108 ? 19.906 -14.945 -18.742 1.00 37.03 108 TYR A C 1
ATOM 823 O O . TYR A 1 108 ? 20.816 -14.697 -19.533 1.00 37.03 108 TYR A O 1
ATOM 831 N N . ILE A 1 109 ? 20.046 -14.818 -17.417 1.00 36.31 109 ILE A N 1
ATOM 832 C CA . ILE A 1 109 ? 21.329 -14.632 -16.726 1.00 36.31 109 ILE A CA 1
ATOM 833 C C . ILE A 1 109 ? 21.358 -15.579 -15.514 1.00 36.31 109 ILE A C 1
ATOM 835 O O . ILE A 1 109 ? 20.388 -15.654 -14.764 1.00 36.31 109 ILE A O 1
ATOM 839 N N . ASP A 1 110 ? 22.458 -16.322 -15.367 1.00 31.28 110 ASP A N 1
ATOM 840 C CA . ASP A 1 110 ? 22.758 -17.230 -14.251 1.00 31.28 110 ASP A CA 1
ATOM 841 C C . ASP A 1 110 ? 23.855 -16.588 -13.382 1.00 31.28 110 ASP A C 1
ATOM 843 O O . ASP A 1 110 ? 24.872 -16.132 -13.916 1.00 31.28 110 ASP A O 1
ATOM 847 N N . GLY A 1 111 ? 23.656 -16.499 -12.064 1.00 33.78 111 GLY A N 1
ATOM 848 C CA . GLY A 1 111 ? 24.620 -15.875 -11.151 1.00 33.78 111 GLY A CA 1
ATOM 849 C C . GLY A 1 111 ? 24.150 -15.766 -9.695 1.00 33.78 111 GLY A C 1
ATOM 850 O O . GLY A 1 111 ? 22.981 -15.552 -9.422 1.00 33.78 111 GLY A O 1
ATOM 851 N N . ASP A 1 112 ? 25.083 -15.931 -8.752 1.00 39.75 112 ASP A N 1
ATOM 852 C CA . ASP A 1 112 ? 24.860 -16.167 -7.311 1.00 39.75 112 ASP A CA 1
ATOM 853 C C . ASP A 1 112 ? 24.913 -14.886 -6.447 1.00 39.75 112 ASP A C 1
ATOM 855 O O . ASP A 1 112 ? 25.876 -14.113 -6.538 1.00 39.75 112 ASP A O 1
ATOM 859 N N . VAL A 1 113 ? 23.909 -14.651 -5.575 1.00 45.25 113 VAL A N 1
ATOM 860 C CA . VAL A 1 113 ? 23.772 -13.401 -4.793 1.00 45.25 113 VAL A CA 1
ATOM 861 C C . VAL A 1 113 ? 22.991 -13.529 -3.439 1.00 45.25 113 VAL A C 1
ATOM 863 O O . VAL A 1 113 ? 21.993 -14.242 -3.360 1.00 45.25 113 VAL A O 1
ATOM 866 N N . PRO A 1 114 ? 23.405 -12.825 -2.349 1.00 46.78 114 PRO A N 1
ATOM 867 C CA . PRO A 1 114 ? 22.702 -12.737 -1.044 1.00 46.78 114 PRO A CA 1
ATOM 868 C C . PRO A 1 114 ? 21.605 -11.633 -0.883 1.00 46.78 114 PRO A C 1
ATOM 870 O O . PRO A 1 114 ? 21.615 -10.650 -1.618 1.00 46.78 114 PRO A O 1
ATOM 873 N N . PRO A 1 115 ? 20.726 -11.714 0.155 1.00 45.44 115 PRO A N 1
ATOM 874 C CA . PRO A 1 115 ? 19.486 -10.919 0.315 1.00 45.44 115 PRO A CA 1
ATOM 875 C C . PRO A 1 115 ? 19.615 -9.391 0.405 1.00 45.44 115 PRO A C 1
ATOM 877 O O . PRO A 1 115 ? 18.681 -8.693 0.022 1.00 45.44 115 PRO A O 1
ATOM 880 N N . GLY A 1 116 ? 20.744 -8.858 0.890 1.00 55.09 116 GLY A N 1
ATOM 881 C CA . GLY A 1 116 ? 20.977 -7.404 0.912 1.00 55.09 116 GLY A CA 1
ATOM 882 C C . GLY A 1 116 ? 20.923 -6.792 -0.489 1.00 55.09 116 GLY A C 1
ATOM 883 O O . GLY A 1 116 ? 20.389 -5.705 -0.671 1.00 55.09 116 GLY A O 1
ATOM 884 N N . LYS A 1 117 ? 21.325 -7.568 -1.503 1.00 69.69 117 LYS A N 1
ATOM 885 C CA . LYS A 1 117 ? 21.330 -7.100 -2.885 1.00 69.69 117 LYS A CA 1
ATOM 886 C C . LYS A 1 117 ? 19.939 -6.919 -3.483 1.00 69.69 117 LYS A C 1
ATOM 888 O O . LYS A 1 117 ? 19.835 -6.195 -4.455 1.00 69.69 117 LYS A O 1
ATOM 893 N N . LEU A 1 118 ? 18.883 -7.543 -2.944 1.00 75.50 118 LEU A N 1
ATOM 894 C CA . LEU A 1 118 ? 17.526 -7.347 -3.473 1.00 75.50 118 LEU A CA 1
ATOM 895 C C . LEU A 1 118 ? 16.966 -5.975 -3.079 1.00 75.50 118 LEU A C 1
ATOM 897 O O . LEU A 1 118 ? 16.317 -5.326 -3.891 1.00 75.50 118 LEU A O 1
ATOM 901 N N . ALA A 1 119 ? 17.233 -5.529 -1.848 1.00 75.00 119 ALA A N 1
ATOM 902 C CA . ALA A 1 119 ? 16.866 -4.186 -1.404 1.00 75.00 119 ALA A CA 1
ATOM 903 C C . ALA A 1 119 ? 17.689 -3.120 -2.143 1.00 75.00 119 ALA A C 1
ATOM 905 O O . ALA A 1 119 ? 17.120 -2.141 -2.624 1.00 75.00 119 ALA A O 1
ATOM 906 N N . ASP A 1 120 ? 18.997 -3.354 -2.297 1.00 78.69 120 ASP A N 1
ATOM 907 C CA . ASP A 1 120 ? 19.883 -2.472 -3.062 1.00 78.69 120 ASP A CA 1
ATOM 908 C C . ASP A 1 120 ? 19.435 -2.393 -4.533 1.00 78.69 120 ASP A C 1
ATOM 910 O O . ASP A 1 120 ? 19.175 -1.306 -5.040 1.00 78.69 120 ASP A O 1
ATOM 914 N N . TRP A 1 121 ? 19.207 -3.536 -5.185 1.00 84.50 121 TRP A N 1
ATOM 915 C CA . TRP A 1 121 ? 18.695 -3.608 -6.557 1.00 84.50 121 TRP A CA 1
ATOM 916 C C . TRP A 1 121 ? 17.352 -2.901 -6.725 1.00 84.50 121 TRP A C 1
ATOM 918 O O . TRP A 1 121 ? 17.153 -2.180 -7.701 1.00 84.50 121 TRP A O 1
ATOM 928 N N . LEU A 1 122 ? 16.429 -3.078 -5.772 1.00 81.69 122 LEU A N 1
ATOM 929 C CA . LEU A 1 122 ? 15.135 -2.406 -5.817 1.00 81.69 122 LEU A CA 1
ATOM 930 C C . LEU A 1 122 ? 15.334 -0.887 -5.777 1.00 81.69 122 LEU A C 1
ATOM 932 O O . LEU A 1 122 ? 14.689 -0.172 -6.537 1.00 81.69 122 LEU A O 1
ATOM 936 N N . SER A 1 123 ? 16.259 -0.394 -4.947 1.00 78.25 123 SER A N 1
ATOM 937 C CA . SER A 1 123 ? 16.597 1.033 -4.875 1.00 78.25 123 SER A CA 1
ATOM 938 C C . SER A 1 123 ? 17.208 1.585 -6.172 1.00 78.25 123 SER A C 1
ATOM 940 O O . SER A 1 123 ? 17.007 2.760 -6.480 1.00 78.25 123 SER A O 1
ATOM 942 N N . GLU A 1 124 ? 17.873 0.739 -6.961 1.00 82.75 124 GLU A N 1
ATOM 943 C CA . GLU A 1 124 ? 18.447 1.083 -8.269 1.00 82.75 124 GLU A CA 1
ATOM 944 C C . GLU A 1 124 ? 17.402 1.107 -9.399 1.00 82.75 124 GLU A C 1
ATOM 946 O O . GLU A 1 124 ? 17.641 1.729 -10.435 1.00 82.75 124 GLU A O 1
ATOM 951 N N . GLN A 1 125 ? 16.231 0.484 -9.209 1.00 84.75 125 GLN A N 1
ATOM 952 C CA . GLN A 1 125 ? 15.146 0.528 -10.194 1.00 84.75 125 GLN A CA 1
ATOM 953 C C . GLN A 1 125 ? 14.555 1.931 -10.329 1.00 84.75 125 GLN A C 1
ATOM 955 O O . GLN A 1 125 ? 14.607 2.747 -9.403 1.00 84.75 125 GLN A O 1
ATOM 960 N N . SER A 1 126 ? 13.920 2.207 -11.471 1.00 87.56 126 SER A N 1
ATOM 961 C CA . SER A 1 126 ? 13.198 3.465 -11.633 1.00 87.56 126 SER A CA 1
ATOM 962 C C . SER A 1 126 ? 12.038 3.575 -10.631 1.00 87.56 126 SER A C 1
ATOM 964 O O . SER A 1 126 ? 11.483 2.550 -10.209 1.00 87.56 126 SER A O 1
ATOM 966 N N . PRO A 1 127 ? 11.646 4.800 -10.227 1.00 87.50 127 PRO A N 1
ATOM 967 C CA . PRO A 1 127 ? 10.486 5.014 -9.365 1.00 87.50 127 PRO A CA 1
ATOM 968 C C . PRO A 1 127 ? 9.239 4.264 -9.835 1.00 87.50 127 PRO A C 1
ATOM 970 O O . PRO A 1 127 ? 8.562 3.638 -9.022 1.00 87.50 127 PRO A O 1
ATOM 973 N N . LEU A 1 128 ? 8.982 4.273 -11.147 1.00 89.31 128 LEU A N 1
ATOM 974 C CA . LEU A 1 128 ? 7.852 3.575 -11.748 1.00 89.31 128 LEU A CA 1
ATOM 975 C C . LEU A 1 128 ? 7.959 2.050 -11.570 1.00 89.31 128 LEU A C 1
ATOM 977 O O . LEU A 1 128 ? 6.979 1.403 -11.205 1.00 89.31 128 LEU A O 1
ATOM 981 N N . GLY A 1 129 ? 9.147 1.469 -11.778 1.00 88.38 129 GLY A N 1
ATOM 982 C CA . GLY A 1 129 ? 9.382 0.031 -11.598 1.00 88.38 129 GLY A CA 1
ATOM 983 C C . GLY A 1 129 ? 9.207 -0.434 -10.158 1.00 88.38 129 GLY A C 1
ATOM 984 O O . GLY A 1 129 ? 8.543 -1.445 -9.913 1.00 88.38 129 GLY A O 1
ATOM 985 N N . ARG A 1 130 ? 9.725 0.335 -9.193 1.00 88.88 130 ARG A N 1
ATOM 986 C CA . ARG A 1 130 ? 9.488 0.070 -7.766 1.00 88.88 130 ARG A CA 1
ATOM 987 C C . ARG A 1 130 ? 8.001 0.119 -7.432 1.00 88.88 130 ARG A C 1
ATOM 989 O O . ARG A 1 130 ? 7.483 -0.825 -6.841 1.00 88.88 130 ARG A O 1
ATOM 996 N N . ALA A 1 131 ? 7.316 1.172 -7.877 1.00 90.06 131 ALA A N 1
ATOM 997 C CA . ALA A 1 131 ? 5.889 1.361 -7.658 1.00 90.06 131 ALA A CA 1
ATOM 998 C C . ALA A 1 131 ? 5.041 0.214 -8.212 1.00 90.06 131 ALA A C 1
ATOM 1000 O O . ALA A 1 131 ? 4.193 -0.324 -7.496 1.00 90.06 131 ALA A O 1
ATOM 1001 N N . ALA A 1 132 ? 5.310 -0.219 -9.443 1.00 91.75 132 ALA A N 1
ATOM 1002 C CA . ALA A 1 132 ? 4.612 -1.342 -10.052 1.00 91.75 132 ALA A CA 1
ATOM 1003 C C . ALA A 1 132 ? 4.843 -2.654 -9.282 1.00 91.75 132 ALA A C 1
ATOM 1005 O O . ALA A 1 132 ? 3.882 -3.358 -8.963 1.00 91.75 132 ALA A O 1
ATOM 1006 N N . LEU A 1 133 ? 6.090 -2.963 -8.903 1.00 88.88 133 LEU A N 1
ATOM 1007 C CA . LEU A 1 133 ? 6.404 -4.146 -8.092 1.00 88.88 133 LEU A CA 1
ATOM 1008 C C . LEU A 1 133 ? 5.763 -4.080 -6.700 1.00 88.88 133 LEU A C 1
ATOM 1010 O O . LEU A 1 133 ? 5.219 -5.078 -6.231 1.00 88.88 133 LEU A O 1
ATOM 1014 N N . GLY A 1 134 ? 5.777 -2.916 -6.050 1.00 88.50 134 GLY A N 1
ATOM 1015 C CA . GLY A 1 134 ? 5.166 -2.706 -4.740 1.00 88.50 134 GLY A CA 1
ATOM 1016 C C . GLY A 1 134 ? 3.652 -2.913 -4.755 1.00 88.50 134 GLY A C 1
ATOM 1017 O O . GLY A 1 134 ? 3.113 -3.648 -3.922 1.00 88.50 134 GLY A O 1
ATOM 1018 N N . LEU A 1 135 ? 2.966 -2.334 -5.744 1.00 89.50 135 LEU A N 1
ATOM 1019 C CA . LEU A 1 135 ? 1.533 -2.533 -5.969 1.00 89.50 135 LEU A CA 1
ATOM 1020 C C . LEU A 1 135 ? 1.198 -3.985 -6.313 1.00 89.50 135 LEU A C 1
ATOM 1022 O O . LEU A 1 135 ? 0.204 -4.512 -5.817 1.00 89.50 135 LEU A O 1
ATOM 1026 N N . TYR A 1 136 ? 2.031 -4.655 -7.104 1.00 89.25 136 TYR A N 1
ATOM 1027 C CA . TYR A 1 136 ? 1.834 -6.058 -7.455 1.00 89.25 136 TYR A CA 1
ATOM 1028 C C . TYR A 1 136 ? 2.006 -6.983 -6.239 1.00 89.25 136 TYR A C 1
ATOM 1030 O O . TYR A 1 136 ? 1.116 -7.765 -5.901 1.00 89.25 136 TYR A O 1
ATOM 1038 N N . VAL A 1 137 ? 3.138 -6.865 -5.538 1.00 85.44 137 VAL A N 1
ATOM 1039 C CA . VAL A 1 137 ? 3.526 -7.756 -4.436 1.00 85.44 137 VAL A CA 1
ATOM 1040 C C . VAL A 1 137 ? 2.713 -7.473 -3.178 1.00 85.44 137 VAL A C 1
ATOM 1042 O O . VAL A 1 137 ? 2.124 -8.391 -2.614 1.00 85.44 137 VAL A O 1
ATOM 1045 N N . HIS A 1 138 ? 2.655 -6.220 -2.728 1.00 84.38 138 HIS A N 1
ATOM 1046 C CA . HIS A 1 138 ? 2.017 -5.854 -1.459 1.00 84.38 138 HIS A CA 1
ATOM 1047 C C . HIS A 1 138 ? 0.576 -5.379 -1.640 1.00 84.38 138 HIS A C 1
ATOM 1049 O O . HIS A 1 138 ? -0.266 -5.605 -0.770 1.00 84.38 138 HIS A O 1
ATOM 1055 N N . GLY A 1 139 ? 0.288 -4.732 -2.769 1.00 82.19 139 GLY A N 1
ATOM 1056 C CA . GLY A 1 139 ? -1.046 -4.241 -3.098 1.00 82.19 139 GLY A CA 1
ATOM 1057 C C . GLY A 1 139 ? -1.933 -5.307 -3.733 1.00 82.19 139 GLY A C 1
ATOM 1058 O O . GLY A 1 139 ? -3.144 -5.151 -3.729 1.00 82.19 139 GLY A O 1
ATOM 1059 N N . GLY A 1 140 ? -1.378 -6.403 -4.256 1.00 85.69 140 GLY A N 1
ATOM 1060 C CA . GLY A 1 140 ? -2.153 -7.412 -4.978 1.00 85.69 140 GLY A CA 1
ATOM 1061 C C . GLY A 1 140 ? -2.822 -6.881 -6.249 1.00 85.69 140 GLY A C 1
ATOM 1062 O O . GLY A 1 140 ? -3.837 -7.445 -6.655 1.00 85.69 140 GLY A O 1
ATOM 1063 N N . ALA A 1 141 ? -2.292 -5.800 -6.830 1.00 87.75 141 ALA A N 1
ATOM 1064 C CA . ALA A 1 141 ? -2.737 -5.279 -8.115 1.00 87.75 141 ALA A CA 1
ATOM 1065 C C . ALA A 1 141 ? -2.410 -6.275 -9.235 1.00 87.75 141 ALA A C 1
ATOM 1067 O O . ALA A 1 141 ? -1.363 -6.927 -9.227 1.00 87.75 141 ALA A O 1
ATOM 1068 N N . SER A 1 142 ? -3.312 -6.389 -10.201 1.00 90.12 142 SER A N 1
ATOM 1069 C CA . SER A 1 142 ? -3.087 -7.148 -11.431 1.00 90.12 142 SER A CA 1
ATOM 1070 C C . SER A 1 142 ? -2.209 -6.373 -12.419 1.00 90.12 142 SER A C 1
ATOM 1072 O O . SER A 1 142 ? -2.053 -5.155 -12.318 1.00 90.12 142 SER A O 1
ATOM 1074 N N . VAL A 1 143 ? -1.634 -7.075 -13.399 1.00 88.81 143 VAL A N 1
ATOM 1075 C CA . VAL A 1 143 ? -0.848 -6.426 -14.464 1.00 88.81 143 VAL A CA 1
ATOM 1076 C C . VAL A 1 143 ? -1.744 -5.509 -15.300 1.00 88.81 143 VAL A C 1
ATOM 1078 O O . VAL A 1 143 ? -1.305 -4.454 -15.737 1.00 88.81 143 VAL A O 1
ATOM 1081 N N . GLU A 1 144 ? -3.008 -5.881 -15.477 1.00 90.94 144 GLU A N 1
ATOM 1082 C CA . GLU A 1 144 ? -4.025 -5.099 -16.172 1.00 90.94 144 GLU A CA 1
ATOM 1083 C C . GLU A 1 144 ? -4.312 -3.772 -15.465 1.00 90.94 144 GLU A C 1
ATOM 1085 O O . GLU A 1 144 ? -4.401 -2.733 -16.116 1.00 90.94 144 GLU A O 1
ATOM 1090 N N . GLU A 1 145 ? -4.427 -3.792 -14.136 1.00 91.75 145 GLU A N 1
ATOM 1091 C CA . GLU A 1 145 ? -4.609 -2.578 -13.338 1.00 91.75 145 GLU A CA 1
ATOM 1092 C C . GLU A 1 145 ? -3.382 -1.672 -13.398 1.00 91.75 145 GLU A C 1
ATOM 1094 O O . GLU A 1 145 ? -3.529 -0.477 -13.636 1.00 91.75 145 GLU A O 1
ATOM 1099 N N . ILE A 1 146 ? -2.183 -2.246 -13.251 1.00 93.38 146 ILE A N 1
ATOM 1100 C CA . ILE A 1 146 ? -0.923 -1.498 -13.344 1.00 93.38 146 ILE A CA 1
ATOM 1101 C C . ILE A 1 146 ? -0.773 -0.872 -14.736 1.00 93.38 146 ILE A C 1
ATOM 1103 O O . ILE A 1 146 ? -0.400 0.291 -14.839 1.00 93.38 146 ILE A O 1
ATOM 1107 N N . ALA A 1 147 ? -1.096 -1.607 -15.804 1.00 92.38 147 ALA A N 1
ATOM 1108 C CA . ALA A 1 147 ? -1.043 -1.097 -17.172 1.00 92.38 147 ALA A CA 1
ATOM 1109 C C . ALA A 1 147 ? -2.012 0.075 -17.382 1.00 92.38 147 ALA A C 1
ATOM 1111 O O . ALA A 1 147 ? -1.625 1.094 -17.954 1.00 92.38 147 ALA A O 1
ATOM 1112 N N . ALA A 1 148 ? -3.248 -0.056 -16.886 1.00 93.94 148 ALA A N 1
ATOM 1113 C CA . ALA A 1 148 ? -4.260 0.990 -16.979 1.00 93.94 148 ALA A CA 1
ATOM 1114 C C . ALA A 1 148 ? -3.827 2.273 -16.255 1.00 93.94 148 ALA A C 1
ATOM 1116 O O . ALA A 1 148 ? -3.932 3.356 -16.829 1.00 93.94 148 ALA A O 1
ATOM 1117 N N . ASP A 1 149 ? -3.302 2.151 -15.034 1.00 93.50 149 ASP A N 1
ATOM 1118 C CA . ASP A 1 149 ? -2.830 3.299 -14.252 1.00 93.50 149 ASP A CA 1
ATOM 1119 C C . ASP A 1 149 ? -1.569 3.927 -14.852 1.00 93.50 149 ASP A C 1
ATOM 1121 O O . ASP A 1 149 ? -1.427 5.146 -14.867 1.00 93.50 149 ASP A O 1
ATOM 1125 N N . ALA A 1 150 ? -0.662 3.105 -15.385 1.00 92.31 150 ALA A N 1
ATOM 1126 C CA . ALA A 1 150 ? 0.575 3.563 -16.009 1.00 92.31 150 ALA A CA 1
ATOM 1127 C C . ALA A 1 150 ? 0.385 4.060 -17.457 1.00 92.31 150 ALA A C 1
ATOM 1129 O O . ALA A 1 150 ? 1.368 4.344 -18.145 1.00 92.31 150 ALA A O 1
ATOM 1130 N N . GLY A 1 151 ? -0.856 4.120 -17.957 1.00 92.25 151 GLY A N 1
ATOM 1131 C CA . GLY A 1 151 ? -1.163 4.587 -19.311 1.00 92.25 151 GLY A CA 1
ATOM 1132 C C . GLY A 1 151 ? -0.538 3.737 -20.425 1.00 92.25 151 GLY A C 1
ATOM 1133 O O . GLY A 1 151 ? -0.209 4.262 -21.490 1.00 92.25 151 GLY A O 1
ATOM 1134 N N . SER A 1 152 ? -0.346 2.436 -20.189 1.00 91.81 152 SER A N 1
ATOM 1135 C CA . SER A 1 152 ? 0.292 1.496 -21.117 1.00 91.81 152 SER A CA 1
ATOM 1136 C C . SER A 1 152 ? -0.657 0.368 -21.526 1.00 91.81 152 SER A C 1
ATOM 1138 O O . SER A 1 152 ? -1.685 0.125 -20.895 1.00 91.81 152 SER A O 1
ATOM 1140 N N . ASP A 1 153 ? -0.323 -0.348 -22.598 1.00 91.12 153 ASP A N 1
ATOM 1141 C CA . ASP A 1 153 ? -1.041 -1.568 -22.954 1.00 91.12 153 ASP A CA 1
ATOM 1142 C C . ASP A 1 153 ? -0.577 -2.759 -22.093 1.00 91.12 153 ASP A C 1
ATOM 1144 O O . ASP A 1 153 ? 0.565 -2.824 -21.626 1.00 91.12 153 ASP A O 1
ATOM 1148 N N . VAL A 1 154 ? -1.481 -3.721 -21.883 1.00 89.00 154 VAL A N 1
ATOM 1149 C CA . VAL A 1 154 ? -1.242 -4.882 -21.008 1.00 89.00 154 VAL A CA 1
ATOM 1150 C C . VAL A 1 154 ? -0.055 -5.725 -21.487 1.00 89.00 154 VAL A C 1
ATOM 1152 O O . VAL A 1 154 ? 0.678 -6.261 -20.659 1.00 89.00 154 VAL A O 1
ATOM 1155 N N . GLU A 1 155 ? 0.175 -5.839 -22.800 1.00 83.75 155 GLU A N 1
ATOM 1156 C CA . GLU A 1 155 ? 1.279 -6.641 -23.345 1.00 83.75 155 GLU A CA 1
ATOM 1157 C C . GLU A 1 155 ? 2.633 -5.995 -23.029 1.00 83.75 155 GLU A C 1
ATOM 1159 O O . GLU A 1 155 ? 3.528 -6.663 -22.502 1.00 83.75 155 GLU A O 1
ATOM 1164 N N . THR A 1 156 ? 2.770 -4.690 -23.272 1.00 85.75 156 THR A N 1
ATOM 1165 C CA . THR A 1 156 ? 3.966 -3.913 -22.925 1.00 85.75 156 THR A CA 1
ATOM 1166 C C . THR A 1 156 ? 4.247 -3.976 -21.424 1.00 85.75 156 THR A C 1
ATOM 1168 O O . THR A 1 156 ? 5.363 -4.317 -21.023 1.00 85.75 156 THR A O 1
ATOM 1171 N N . CYS A 1 157 ? 3.236 -3.720 -20.589 1.00 87.56 157 CYS A N 1
ATOM 1172 C CA . CYS A 1 157 ? 3.389 -3.748 -19.136 1.00 87.56 157 CYS A CA 1
ATOM 1173 C C . CYS A 1 157 ? 3.741 -5.148 -18.612 1.00 87.56 157 CYS A C 1
ATOM 1175 O O . CYS A 1 157 ? 4.592 -5.281 -17.733 1.00 87.56 157 CYS A O 1
ATOM 1177 N N . SER A 1 158 ? 3.132 -6.203 -19.161 1.00 85.12 158 SER A N 1
ATOM 1178 C CA . SER A 1 158 ? 3.431 -7.590 -18.789 1.00 85.12 158 SER A CA 1
ATOM 1179 C C . SER A 1 158 ? 4.877 -7.961 -19.109 1.00 85.12 158 SER A C 1
ATOM 1181 O O . SER A 1 158 ? 5.576 -8.483 -18.242 1.00 85.12 158 SER A O 1
ATOM 1183 N N . ASN A 1 159 ? 5.361 -7.636 -20.311 1.00 81.56 159 ASN A N 1
ATOM 1184 C CA . ASN A 1 159 ? 6.746 -7.904 -20.707 1.00 81.56 159 ASN A CA 1
ATOM 1185 C C . ASN A 1 159 ? 7.749 -7.154 -19.822 1.00 81.56 159 ASN A C 1
ATOM 1187 O O . ASN A 1 159 ? 8.758 -7.725 -19.408 1.00 81.56 159 ASN A O 1
ATOM 1191 N N . TRP A 1 160 ? 7.458 -5.895 -19.498 1.00 86.19 160 TRP A N 1
ATOM 1192 C CA . TRP A 1 160 ? 8.279 -5.091 -18.598 1.00 86.19 160 TRP A CA 1
ATOM 1193 C C . TRP A 1 160 ? 8.301 -5.646 -17.165 1.00 86.19 160 TRP A C 1
ATOM 1195 O O . TRP A 1 160 ? 9.380 -5.845 -16.608 1.00 86.19 160 TRP A O 1
ATOM 1205 N N . MET A 1 161 ? 7.141 -5.988 -16.595 1.00 86.44 161 MET A N 1
ATOM 1206 C CA . MET A 1 161 ? 7.044 -6.617 -15.270 1.00 86.44 161 MET A CA 1
ATOM 1207 C C . MET A 1 161 ? 7.779 -7.958 -15.216 1.00 86.44 161 MET A C 1
ATOM 1209 O O . MET A 1 161 ? 8.453 -8.266 -14.236 1.00 86.44 161 MET A O 1
ATOM 1213 N N . MET A 1 162 ? 7.686 -8.752 -16.282 1.00 78.62 162 MET A N 1
ATOM 1214 C CA . MET A 1 162 ? 8.425 -10.004 -16.416 1.00 78.62 162 MET A CA 1
ATOM 1215 C C . MET A 1 162 ? 9.936 -9.780 -16.476 1.00 78.62 162 MET A C 1
ATOM 1217 O O . MET A 1 162 ? 10.675 -10.539 -15.856 1.00 78.62 162 MET A O 1
ATOM 1221 N N . ALA A 1 163 ? 10.401 -8.737 -17.168 1.00 78.00 163 ALA A N 1
ATOM 1222 C CA . ALA A 1 163 ? 11.815 -8.375 -17.185 1.00 78.00 163 ALA A CA 1
ATOM 1223 C C . ALA A 1 163 ? 12.304 -7.959 -15.788 1.00 78.00 163 ALA A C 1
ATOM 1225 O O . ALA A 1 163 ? 13.323 -8.473 -15.335 1.00 78.00 163 ALA A O 1
ATOM 1226 N N . LEU A 1 164 ? 11.543 -7.121 -15.074 1.00 83.12 164 LEU A N 1
ATOM 1227 C CA . LEU A 1 164 ? 11.845 -6.723 -13.693 1.00 83.12 164 LEU A CA 1
ATOM 1228 C C . LEU A 1 164 ? 11.919 -7.926 -12.745 1.00 83.12 164 LEU A C 1
ATOM 1230 O O . LEU A 1 164 ? 12.857 -8.054 -11.964 1.00 83.12 164 LEU A O 1
ATOM 1234 N N . LEU A 1 165 ? 10.939 -8.829 -12.816 1.00 81.94 165 LEU A N 1
ATOM 1235 C CA . LEU A 1 165 ? 10.904 -10.020 -11.967 1.00 81.94 165 LEU A CA 1
ATOM 1236 C C . LEU A 1 165 ? 11.989 -11.028 -12.337 1.00 81.94 165 LEU A C 1
ATOM 1238 O O . LEU A 1 165 ? 12.528 -11.673 -11.446 1.00 81.94 165 LEU A O 1
ATOM 1242 N N . SER A 1 166 ? 12.337 -11.151 -13.619 1.00 76.06 166 SER A N 1
ATOM 1243 C CA . SER A 1 166 ? 13.453 -11.988 -14.059 1.00 76.06 166 SER A CA 1
ATOM 1244 C C . SER A 1 166 ? 14.797 -11.436 -13.588 1.00 76.06 166 SER A C 1
ATOM 1246 O O . SER A 1 166 ? 15.666 -12.212 -13.197 1.00 76.06 166 SER A O 1
ATOM 1248 N N . ASP A 1 167 ? 14.974 -10.116 -13.615 1.00 77.50 167 ASP A N 1
ATOM 1249 C CA . ASP A 1 167 ? 16.178 -9.461 -13.106 1.00 77.50 167 ASP A CA 1
ATOM 1250 C C . ASP A 1 167 ? 16.284 -9.657 -11.585 1.00 77.50 167 ASP A C 1
ATOM 1252 O O . ASP A 1 167 ? 17.301 -10.137 -11.087 1.00 77.50 167 ASP A O 1
ATOM 1256 N N . ALA A 1 168 ? 15.179 -9.476 -10.853 1.00 77.44 168 ALA A N 1
ATOM 1257 C CA . ALA A 1 168 ? 15.098 -9.812 -9.431 1.00 77.44 168 ALA A CA 1
ATOM 1258 C C . ALA A 1 168 ? 15.339 -11.309 -9.149 1.00 77.44 168 ALA A C 1
ATOM 1260 O O . ALA A 1 168 ? 15.973 -11.654 -8.152 1.00 77.44 168 ALA A O 1
ATOM 1261 N N . ALA A 1 169 ? 14.862 -12.212 -10.014 1.00 71.56 169 ALA A N 1
ATOM 1262 C CA . ALA A 1 169 ? 15.065 -13.657 -9.886 1.00 71.56 169 ALA A CA 1
ATOM 1263 C C . ALA A 1 169 ? 16.538 -14.048 -9.961 1.00 71.56 169 ALA A C 1
ATOM 1265 O O . ALA A 1 169 ? 16.962 -14.928 -9.214 1.00 71.56 169 ALA A O 1
ATOM 1266 N N . SER A 1 170 ? 17.330 -13.338 -10.772 1.00 68.94 170 SER A N 1
ATOM 1267 C CA . SER A 1 170 ? 18.785 -13.522 -10.814 1.00 68.94 170 SER A CA 1
ATOM 1268 C C . SER A 1 170 ? 19.462 -13.257 -9.458 1.00 68.94 170 SER A C 1
ATOM 1270 O O . SER A 1 170 ? 20.581 -13.701 -9.222 1.00 68.94 170 SER A O 1
ATOM 1272 N N . LEU A 1 171 ? 18.772 -12.584 -8.528 1.00 70.12 171 LEU A N 1
ATOM 1273 C CA . LEU A 1 171 ? 19.272 -12.255 -7.194 1.00 70.12 171 LEU A CA 1
ATOM 1274 C C . LEU A 1 171 ? 18.771 -13.206 -6.090 1.00 70.12 171 LEU A C 1
ATOM 1276 O O . LEU A 1 171 ? 19.266 -13.136 -4.962 1.00 70.12 171 LEU A O 1
ATOM 1280 N N . VAL A 1 172 ? 17.793 -14.084 -6.363 1.00 65.94 172 VAL A N 1
ATOM 1281 C CA . VAL A 1 172 ? 17.117 -14.918 -5.348 1.00 65.94 172 VAL A CA 1
ATOM 1282 C C . VAL A 1 172 ? 17.509 -16.394 -5.485 1.00 65.94 172 VAL A C 1
ATOM 1284 O O . VAL A 1 172 ? 17.197 -17.069 -6.461 1.00 65.94 172 VAL A O 1
ATOM 1287 N N . ARG A 1 173 ? 18.178 -16.940 -4.459 1.00 57.50 173 ARG A N 1
ATOM 1288 C CA . ARG A 1 173 ? 18.750 -18.301 -4.496 1.00 57.50 173 ARG A CA 1
ATOM 1289 C C . ARG A 1 173 ? 17.739 -19.428 -4.750 1.00 57.50 173 ARG A C 1
ATOM 1291 O O . ARG A 1 173 ? 16.727 -19.570 -4.059 1.00 57.50 173 ARG A O 1
ATOM 1298 N N . GLY A 1 174 ? 18.139 -20.356 -5.624 1.00 51.53 174 GLY A N 1
ATOM 1299 C CA . GLY A 1 174 ? 17.527 -21.679 -5.785 1.00 51.53 174 GLY A CA 1
ATOM 1300 C C . GLY A 1 174 ? 16.222 -21.693 -6.578 1.00 51.53 174 GLY A C 1
ATOM 1301 O O . GLY A 1 174 ? 15.506 -22.695 -6.532 1.00 51.53 174 GLY A O 1
ATOM 1302 N N . GLU A 1 175 ? 15.876 -20.604 -7.254 1.00 45.25 175 GLU A N 1
ATOM 1303 C CA . GLU A 1 175 ? 14.890 -20.616 -8.327 1.00 45.25 175 GLU A CA 1
ATOM 1304 C C . GLU A 1 175 ? 15.658 -20.682 -9.645 1.00 45.25 175 GLU A C 1
ATOM 1306 O O . GLU A 1 175 ? 16.382 -19.759 -9.997 1.00 45.25 175 GLU A O 1
ATOM 1311 N N . ALA A 1 176 ? 15.562 -21.809 -10.351 1.00 46.16 176 ALA A N 1
ATOM 1312 C CA . ALA A 1 176 ? 15.918 -21.791 -11.757 1.00 46.16 176 ALA A CA 1
ATOM 1313 C C . ALA A 1 176 ? 14.863 -20.920 -12.439 1.00 46.16 176 ALA A C 1
ATOM 1315 O O . ALA A 1 176 ? 13.674 -21.247 -12.371 1.00 46.16 176 ALA A O 1
ATOM 1316 N N . THR A 1 177 ? 15.281 -19.830 -13.080 1.00 50.12 177 THR A N 1
ATOM 1317 C CA . THR A 1 177 ? 14.443 -19.163 -14.078 1.00 50.12 177 THR A CA 1
ATOM 1318 C C . THR A 1 177 ? 13.886 -20.257 -14.997 1.00 50.12 177 THR A C 1
ATOM 1320 O O . THR A 1 177 ? 14.652 -21.136 -15.402 1.00 50.12 177 THR A O 1
ATOM 1323 N N . PRO A 1 178 ? 12.571 -20.306 -15.270 1.00 50.69 178 PRO A N 1
ATOM 1324 C CA . PRO A 1 178 ? 12.006 -21.395 -16.056 1.00 50.69 178 PRO A CA 1
ATOM 1325 C C . PRO A 1 178 ? 12.761 -21.553 -17.377 1.00 50.69 178 PRO A C 1
ATOM 1327 O O . PRO A 1 178 ? 13.104 -20.567 -18.030 1.00 50.69 178 PRO A O 1
ATOM 1330 N N . ALA A 1 179 ? 13.035 -22.796 -17.776 1.00 45.19 179 ALA A N 1
ATOM 1331 C CA . ALA A 1 179 ? 13.699 -23.064 -19.043 1.00 45.19 179 ALA A CA 1
ATOM 1332 C C . ALA A 1 179 ? 12.783 -22.644 -20.209 1.00 45.19 179 ALA A C 1
ATOM 1334 O O . ALA A 1 179 ? 11.793 -23.315 -20.501 1.00 45.19 179 ALA A O 1
ATOM 1335 N N . GLY A 1 180 ? 13.131 -21.541 -20.877 1.00 52.28 180 GLY A N 1
ATOM 1336 C CA . GLY A 1 180 ? 12.405 -20.995 -22.027 1.00 52.28 180 GLY A CA 1
ATOM 1337 C C . GLY A 1 180 ? 11.572 -19.752 -21.706 1.00 52.28 180 GLY A C 1
ATOM 1338 O O . GLY A 1 180 ? 11.316 -19.424 -20.551 1.00 52.28 180 GLY A O 1
ATOM 1339 N N . THR A 1 181 ? 11.155 -19.030 -22.750 1.00 53.12 181 THR A N 1
ATOM 1340 C CA . THR A 1 181 ? 10.253 -17.883 -22.599 1.00 53.12 181 THR A CA 1
ATOM 1341 C C . THR A 1 181 ? 8.916 -18.376 -22.041 1.00 53.12 181 THR A C 1
ATOM 1343 O O . THR A 1 181 ? 8.302 -19.252 -22.661 1.00 53.12 181 THR A O 1
ATOM 1346 N N . PRO A 1 182 ? 8.443 -17.854 -20.897 1.00 55.91 182 PRO A N 1
ATOM 1347 C CA . PRO A 1 182 ? 7.142 -18.235 -20.375 1.00 55.91 182 PRO A CA 1
ATOM 1348 C C . PRO A 1 182 ? 6.047 -17.926 -21.409 1.00 55.91 182 PRO A C 1
ATOM 1350 O O . PRO A 1 182 ? 6.149 -16.931 -22.134 1.00 55.91 182 PRO A O 1
ATOM 1353 N N . PRO A 1 183 ? 5.005 -18.771 -21.519 1.00 56.78 183 PRO A N 1
ATOM 1354 C CA . PRO A 1 183 ? 3.921 -18.534 -22.461 1.00 56.78 183 PRO A CA 1
ATOM 1355 C C . PRO A 1 183 ? 3.298 -17.152 -22.236 1.00 56.78 183 PRO A C 1
ATOM 1357 O O . PRO A 1 183 ? 3.196 -16.680 -21.101 1.00 56.78 183 PRO A O 1
ATOM 1360 N N . ARG A 1 184 ? 2.871 -16.493 -23.319 1.00 53.47 184 ARG A N 1
ATOM 1361 C CA . ARG A 1 184 ? 2.182 -15.196 -23.225 1.00 53.47 184 ARG A CA 1
ATOM 1362 C C . ARG A 1 184 ? 1.000 -15.296 -22.253 1.00 53.47 184 ARG A C 1
ATOM 1364 O O . ARG A 1 184 ? 0.228 -16.249 -22.331 1.00 53.47 184 ARG A O 1
ATOM 1371 N N . GLY A 1 185 ? 0.868 -14.319 -21.355 1.00 56.59 185 GLY A N 1
ATOM 1372 C CA . GLY A 1 185 ? -0.186 -14.295 -20.333 1.00 56.59 185 GLY A CA 1
ATOM 1373 C C . GLY A 1 185 ? 0.083 -15.176 -19.109 1.00 56.59 185 GLY A C 1
ATOM 1374 O O . GLY A 1 185 ? -0.821 -15.404 -18.308 1.00 56.59 185 GLY A O 1
ATOM 1375 N N . SER A 1 186 ? 1.305 -15.689 -18.945 1.00 62.50 186 SER A N 1
ATOM 1376 C CA . SER A 1 186 ? 1.672 -16.389 -17.716 1.00 62.50 186 SER A CA 1
ATOM 1377 C C . SER A 1 186 ? 1.604 -15.461 -16.509 1.00 62.50 186 SER A C 1
ATOM 1379 O O . SER A 1 186 ? 2.066 -14.325 -16.560 1.00 62.50 186 SER A O 1
ATOM 1381 N N . ASN A 1 187 ? 1.066 -15.974 -15.403 1.00 65.56 187 ASN A N 1
ATOM 1382 C CA . ASN A 1 187 ? 1.013 -15.246 -14.143 1.00 65.56 187 ASN A CA 1
ATOM 1383 C C . ASN A 1 187 ? 2.429 -15.153 -13.537 1.00 65.56 187 ASN A C 1
ATOM 1385 O O . ASN A 1 187 ? 2.985 -16.196 -13.173 1.00 65.56 187 ASN A O 1
ATOM 1389 N N . PRO A 1 188 ? 2.998 -13.947 -13.360 1.00 62.53 188 PRO A N 1
ATOM 1390 C CA . PRO A 1 188 ? 4.348 -13.789 -12.824 1.00 62.53 188 PRO A CA 1
ATOM 1391 C C . PRO A 1 188 ? 4.533 -14.392 -11.423 1.00 62.53 188 PRO A C 1
ATOM 1393 O O . PRO A 1 188 ? 5.604 -14.905 -11.102 1.00 62.53 188 PRO A O 1
ATOM 1396 N N . THR A 1 189 ? 3.474 -14.429 -10.606 1.00 62.78 189 THR A N 1
ATOM 1397 C CA . THR A 1 189 ? 3.499 -15.032 -9.260 1.00 62.78 189 THR A CA 1
ATOM 1398 C C . THR A 1 189 ? 3.669 -16.549 -9.302 1.00 62.78 189 THR A C 1
ATOM 1400 O O . THR A 1 189 ? 4.231 -17.131 -8.379 1.00 62.78 189 THR A O 1
ATOM 1403 N N . ALA A 1 190 ? 3.189 -17.201 -10.364 1.00 67.12 190 ALA A N 1
ATOM 1404 C CA . ALA A 1 190 ? 3.381 -18.636 -10.562 1.00 67.12 190 ALA A CA 1
ATOM 1405 C C . ALA A 1 190 ? 4.788 -18.962 -11.083 1.00 67.12 190 ALA A C 1
ATOM 1407 O O . ALA A 1 190 ? 5.267 -20.077 -10.891 1.00 67.12 190 ALA A O 1
ATOM 1408 N N . ILE A 1 191 ? 5.433 -17.994 -11.738 1.00 67.50 191 ILE A N 1
ATOM 1409 C CA . ILE A 1 191 ? 6.745 -18.158 -12.362 1.00 67.50 191 ILE A CA 1
ATOM 1410 C C . ILE A 1 191 ? 7.877 -17.919 -11.360 1.00 67.50 191 ILE A C 1
ATOM 1412 O O . ILE A 1 191 ? 8.848 -18.672 -11.368 1.00 67.50 191 ILE A O 1
ATOM 1416 N N . TYR A 1 192 ? 7.738 -16.913 -10.492 1.00 71.19 192 TYR A N 1
ATOM 1417 C CA . TYR A 1 192 ? 8.785 -16.499 -9.551 1.00 71.19 192 TYR A CA 1
ATOM 1418 C C . TYR A 1 192 ? 8.316 -16.487 -8.081 1.00 71.19 192 TYR A C 1
ATOM 1420 O O . TYR A 1 192 ? 8.403 -15.452 -7.408 1.00 71.19 192 TYR A O 1
ATOM 1428 N N . PRO A 1 193 ? 7.763 -17.591 -7.540 1.00 68.75 193 PRO A N 1
ATOM 1429 C CA . PRO A 1 193 ? 7.202 -17.599 -6.190 1.00 68.75 193 PRO A CA 1
ATOM 1430 C C . PRO A 1 193 ? 8.218 -17.246 -5.090 1.00 68.75 193 PRO A C 1
ATOM 1432 O O . PRO A 1 193 ? 7.841 -16.597 -4.110 1.00 68.75 193 PRO A O 1
ATOM 1435 N N . LYS A 1 194 ? 9.502 -17.607 -5.226 1.00 71.25 194 LYS A N 1
ATOM 1436 C CA . LYS A 1 194 ? 10.543 -17.240 -4.251 1.00 71.25 194 LYS A CA 1
ATOM 1437 C C . LYS A 1 194 ? 10.915 -15.767 -4.338 1.00 71.25 194 LYS A C 1
ATOM 1439 O O . LYS A 1 194 ? 11.159 -15.172 -3.292 1.00 71.25 194 LYS A O 1
ATOM 1444 N N . VAL A 1 195 ? 10.918 -15.166 -5.530 1.00 75.31 195 VAL A N 1
ATOM 1445 C CA . VAL A 1 195 ? 11.123 -13.713 -5.685 1.00 75.31 195 VAL A CA 1
ATOM 1446 C C . VAL A 1 195 ? 10.012 -12.938 -4.999 1.00 75.31 195 VAL A C 1
ATOM 1448 O O . VAL A 1 195 ? 10.285 -12.048 -4.196 1.00 75.31 195 VAL A O 1
ATOM 1451 N N . ILE A 1 196 ? 8.757 -13.321 -5.240 1.00 76.75 196 ILE A N 1
ATOM 1452 C CA . ILE A 1 196 ? 7.605 -12.690 -4.589 1.00 76.75 196 ILE A CA 1
ATOM 1453 C C . ILE A 1 196 ? 7.693 -12.847 -3.067 1.00 76.75 196 ILE A C 1
ATOM 1455 O O . ILE A 1 196 ? 7.473 -11.880 -2.336 1.00 76.75 196 ILE A O 1
ATOM 1459 N N . ALA A 1 197 ? 8.076 -14.028 -2.573 1.00 75.44 197 ALA A N 1
ATOM 1460 C CA . ALA A 1 197 ? 8.283 -14.251 -1.144 1.00 75.44 197 ALA A CA 1
ATOM 1461 C C . ALA A 1 197 ? 9.422 -13.386 -0.573 1.00 75.44 197 ALA A C 1
ATOM 1463 O O . ALA A 1 197 ? 9.266 -12.814 0.505 1.00 75.44 197 ALA A O 1
ATOM 1464 N N . ALA A 1 198 ? 10.538 -13.249 -1.294 1.00 76.06 198 ALA A N 1
ATOM 1465 C CA . ALA A 1 198 ? 11.682 -12.442 -0.879 1.00 76.06 198 ALA A CA 1
ATOM 1466 C C . ALA A 1 198 ? 11.342 -10.945 -0.825 1.00 76.06 198 ALA A C 1
ATOM 1468 O O . ALA A 1 198 ? 11.619 -10.302 0.186 1.00 76.06 198 ALA A O 1
ATOM 1469 N N . LEU A 1 199 ? 10.671 -10.413 -1.853 1.00 79.12 199 LEU A N 1
ATOM 1470 C CA . LEU A 1 199 ? 10.171 -9.033 -1.871 1.00 79.12 199 LEU A CA 1
ATOM 1471 C C . LEU A 1 199 ? 9.169 -8.793 -0.730 1.00 79.12 199 LEU A C 1
ATOM 1473 O O . LEU A 1 199 ? 9.252 -7.794 -0.023 1.00 79.12 199 LEU A O 1
ATOM 1477 N N . THR A 1 200 ? 8.279 -9.756 -0.470 1.00 80.50 200 THR A N 1
ATOM 1478 C CA . THR A 1 200 ? 7.315 -9.682 0.644 1.00 80.50 200 THR A CA 1
ATOM 1479 C C . THR A 1 200 ? 8.002 -9.657 2.018 1.00 80.50 200 THR A C 1
ATOM 1481 O O . THR A 1 200 ? 7.531 -8.996 2.956 1.00 80.50 200 THR A O 1
ATOM 1484 N N . ALA A 1 201 ? 9.113 -10.386 2.150 1.00 77.94 201 ALA A N 1
ATOM 1485 C CA . ALA A 1 201 ? 9.871 -10.527 3.387 1.00 77.94 201 ALA A CA 1
ATOM 1486 C C . ALA A 1 201 ? 10.717 -9.295 3.738 1.00 77.94 201 ALA A C 1
ATOM 1488 O O . ALA A 1 201 ? 11.157 -9.202 4.885 1.00 77.94 201 ALA A O 1
ATOM 1489 N N . LEU A 1 202 ? 10.907 -8.344 2.812 1.00 76.38 202 LEU A N 1
ATOM 1490 C CA . LEU A 1 202 ? 11.561 -7.072 3.116 1.00 76.38 202 LEU A CA 1
ATOM 1491 C C . LEU A 1 202 ? 10.820 -6.388 4.275 1.00 76.38 202 LEU A C 1
ATOM 1493 O O . LEU A 1 202 ? 9.594 -6.209 4.254 1.00 76.38 202 LEU A O 1
ATOM 1497 N N . ASP A 1 203 ? 11.559 -6.099 5.345 1.00 73.69 203 ASP A N 1
ATOM 1498 C CA . ASP A 1 203 ? 11.002 -5.484 6.542 1.00 73.69 203 ASP A CA 1
ATOM 1499 C C . ASP A 1 203 ? 11.076 -3.966 6.421 1.00 73.69 203 ASP A C 1
ATOM 1501 O O . ASP A 1 203 ? 12.137 -3.402 6.160 1.00 73.69 203 ASP A O 1
ATOM 1505 N N . VAL A 1 204 ? 9.935 -3.311 6.618 1.00 75.56 204 VAL A N 1
ATOM 1506 C CA . VAL A 1 204 ? 9.829 -1.853 6.617 1.00 75.56 204 VAL A CA 1
ATOM 1507 C C . VAL A 1 204 ? 9.102 -1.458 7.899 1.00 75.56 204 VAL A C 1
ATOM 1509 O O . VAL A 1 204 ? 7.870 -1.551 7.970 1.00 75.56 204 VAL A O 1
ATOM 1512 N N . PRO A 1 205 ? 9.839 -1.091 8.960 1.00 75.56 205 PRO A N 1
ATOM 1513 C CA . PRO A 1 205 ? 9.222 -0.7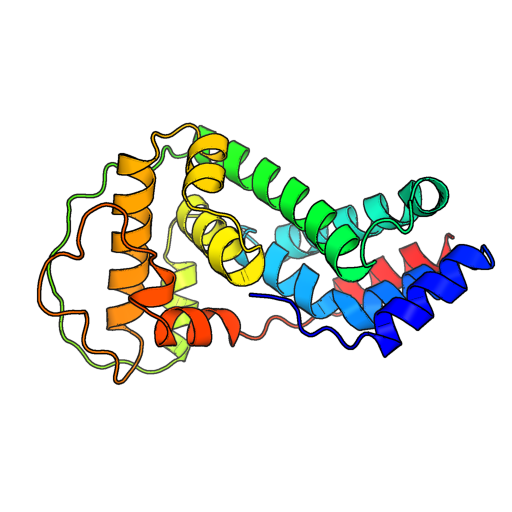13 10.218 1.00 75.56 205 PRO A CA 1
ATOM 1514 C C . PRO A 1 205 ? 8.572 0.671 10.114 1.00 75.56 205 PRO A C 1
ATOM 1516 O O . PRO A 1 205 ? 9.047 1.549 9.398 1.00 75.56 205 PRO A O 1
ATOM 1519 N N . LEU A 1 206 ? 7.523 0.902 10.911 1.00 79.31 206 LEU A N 1
ATOM 1520 C CA . LEU A 1 206 ? 7.028 2.259 11.151 1.00 79.31 206 LEU A CA 1
ATOM 1521 C C . LEU A 1 206 ? 8.128 3.069 11.832 1.00 79.31 206 LEU A C 1
ATOM 1523 O O . LEU A 1 206 ? 8.530 2.709 12.949 1.00 79.31 206 LEU A O 1
ATOM 1527 N N . SER A 1 207 ? 8.550 4.160 11.195 1.00 84.62 207 SER A N 1
ATOM 1528 C CA . SER A 1 207 ? 9.462 5.131 11.792 1.00 84.62 207 SER A CA 1
ATOM 1529 C C . SER A 1 207 ? 8.845 5.766 13.045 1.00 84.62 207 SER A C 1
ATOM 1531 O O . SER A 1 207 ? 7.624 5.828 13.211 1.00 84.62 207 SER A O 1
ATOM 1533 N N . GLU A 1 208 ? 9.694 6.261 13.942 1.00 86.62 208 GLU A N 1
ATOM 1534 C CA . GLU A 1 208 ? 9.254 6.971 15.149 1.00 86.62 208 GLU A CA 1
ATOM 1535 C C . GLU A 1 208 ? 8.496 8.269 14.810 1.00 86.62 208 GLU A C 1
ATOM 1537 O O . GLU A 1 208 ? 7.525 8.616 15.481 1.00 86.62 208 GLU A O 1
ATOM 1542 N N . SER A 1 209 ? 8.901 8.954 13.733 1.00 88.50 209 SER A N 1
ATOM 1543 C CA . SER A 1 209 ? 8.208 10.132 13.186 1.00 88.50 209 SER A CA 1
ATOM 1544 C C . SER A 1 209 ? 6.761 9.796 12.820 1.00 88.50 209 SER A C 1
ATOM 1546 O O . SER A 1 209 ? 5.820 10.421 13.320 1.00 88.50 209 SER A O 1
ATOM 1548 N N . LEU A 1 210 ? 6.573 8.750 12.012 1.00 89.19 210 LEU A N 1
ATOM 1549 C CA . LEU A 1 210 ? 5.259 8.317 11.558 1.00 89.19 210 LEU A CA 1
ATOM 1550 C C . LEU A 1 210 ? 4.369 7.865 12.718 1.00 89.19 210 LEU A C 1
ATOM 1552 O O . LEU A 1 210 ? 3.196 8.231 12.757 1.00 89.19 210 LEU A O 1
ATOM 1556 N N . ARG A 1 211 ? 4.921 7.119 13.685 1.00 88.56 211 ARG A N 1
ATOM 1557 C CA . ARG A 1 211 ? 4.179 6.699 14.888 1.00 88.56 211 ARG A CA 1
ATOM 1558 C C . ARG A 1 211 ? 3.609 7.899 15.632 1.00 88.56 211 ARG A C 1
ATOM 1560 O O . ARG A 1 211 ? 2.406 7.951 15.847 1.00 88.56 211 ARG A O 1
ATOM 1567 N N . ARG A 1 212 ? 4.435 8.912 15.912 1.00 90.31 212 ARG A N 1
ATOM 1568 C CA . ARG A 1 212 ? 3.989 10.134 16.602 1.00 90.31 212 ARG A CA 1
ATOM 1569 C C . ARG A 1 212 ? 2.896 10.870 15.836 1.00 90.31 212 ARG A C 1
ATOM 1571 O O . ARG A 1 212 ? 1.939 11.343 16.440 1.00 90.31 212 ARG A O 1
ATOM 1578 N N . ARG A 1 213 ? 3.020 10.969 14.509 1.00 93.06 213 ARG A N 1
ATOM 1579 C CA . ARG A 1 213 ? 1.994 11.600 13.662 1.00 93.06 213 ARG A CA 1
ATOM 1580 C C . ARG A 1 213 ? 0.671 10.834 13.712 1.00 93.06 213 ARG A C 1
ATOM 1582 O O . ARG A 1 213 ? -0.382 11.462 13.800 1.00 93.06 213 ARG A O 1
ATOM 1589 N N . LEU A 1 214 ? 0.719 9.503 13.671 1.00 91.75 214 LEU A N 1
ATOM 1590 C CA . LEU A 1 214 ? -0.469 8.657 13.790 1.00 91.75 214 LEU A CA 1
ATOM 1591 C C . LEU A 1 214 ? -1.083 8.731 15.192 1.00 91.75 214 LEU A C 1
ATOM 1593 O O . LEU A 1 214 ? -2.301 8.796 15.293 1.00 91.75 214 LEU A O 1
ATOM 1597 N N . ASP A 1 215 ? -0.281 8.813 16.252 1.00 91.50 215 ASP A N 1
ATOM 1598 C CA . ASP A 1 215 ? -0.784 8.987 17.621 1.00 91.50 215 ASP A CA 1
ATOM 1599 C C . ASP A 1 215 ? -1.550 10.309 17.774 1.00 91.50 215 ASP A C 1
ATOM 1601 O O . ASP A 1 215 ? -2.640 10.334 18.346 1.00 91.50 215 ASP A O 1
ATOM 1605 N N . VAL A 1 216 ? -1.024 11.402 17.206 1.00 92.56 216 VAL A N 1
ATOM 1606 C CA . VAL A 1 216 ? -1.715 12.703 17.173 1.00 92.56 216 VAL A CA 1
ATOM 1607 C C . VAL A 1 216 ? -3.016 12.615 16.375 1.00 92.56 216 VAL A C 1
ATOM 1609 O O . VAL A 1 216 ? -4.033 13.156 16.8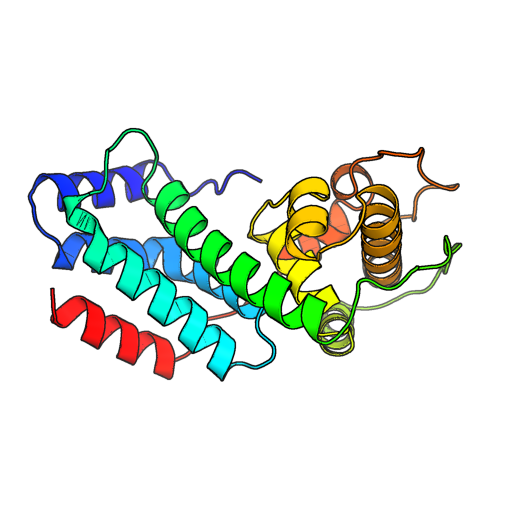04 1.00 92.56 216 VAL A O 1
ATOM 1612 N N . LEU A 1 217 ? -2.999 11.920 15.236 1.00 91.12 217 LEU A N 1
ATOM 1613 C CA . LEU A 1 217 ? -4.183 11.718 14.403 1.00 91.12 217 LEU A CA 1
ATOM 1614 C C . LEU A 1 217 ? -5.264 10.909 15.137 1.00 91.12 217 LEU A C 1
ATOM 1616 O O . LEU A 1 217 ? -6.431 11.281 15.096 1.00 91.12 217 LEU A O 1
ATOM 1620 N N . VAL A 1 218 ? -4.881 9.836 15.832 1.00 92.75 218 VAL A N 1
ATOM 1621 C CA . VAL A 1 218 ? -5.791 9.014 16.644 1.00 92.75 218 VAL A CA 1
ATOM 1622 C C . VAL A 1 218 ? -6.363 9.824 17.808 1.00 92.75 218 VAL A C 1
ATOM 1624 O O . VAL A 1 218 ? -7.548 9.712 18.094 1.00 92.75 218 VAL A O 1
ATOM 1627 N N . ALA A 1 219 ? -5.552 10.650 18.473 1.00 91.12 219 ALA A N 1
ATOM 1628 C CA . ALA A 1 219 ? -5.989 11.473 19.602 1.00 91.12 219 ALA A CA 1
ATOM 1629 C C . ALA A 1 219 ? -6.971 12.600 19.223 1.00 91.12 219 ALA A C 1
ATOM 1631 O O . ALA A 1 219 ? -7.569 13.197 20.115 1.00 91.12 219 ALA A O 1
ATOM 1632 N N . ALA A 1 220 ? -7.115 12.907 17.932 1.00 89.81 220 ALA A N 1
ATOM 1633 C CA . ALA A 1 220 ? -8.003 13.950 17.424 1.00 89.81 220 ALA A CA 1
ATOM 1634 C C . ALA A 1 220 ? -9.412 13.451 17.031 1.00 89.81 220 ALA A C 1
ATOM 1636 O O . ALA A 1 220 ? -10.229 14.268 16.605 1.00 89.81 220 ALA A O 1
ATOM 1637 N N . LEU A 1 221 ? -9.678 12.141 17.136 1.00 87.19 221 LEU A N 1
ATOM 1638 C CA . LEU A 1 221 ? -10.964 11.491 16.830 1.00 87.19 221 LEU A CA 1
ATOM 1639 C C . LEU A 1 221 ? -11.871 11.397 18.057 1.00 87.19 221 LEU A C 1
ATOM 1641 O O . LEU A 1 221 ? -13.101 11.511 17.858 1.00 87.19 221 LEU A O 1
#

Sequence (221 aa):
MKLELDDAHDQRVLNALRTGDSQRAALLMVNTYGKGVVKLCAAVARTPEEAEELTYSSFARAFSAFGDFRASGSPAAWMLEIARTRCRELLAELAEAEPVPRAPVFGYIDGDVPPGKLADWLSEQSPLGRAALGLYVHGGASVEEIAADAGSDVETCSNWMMALLSDAASLVRGEATPAGTPPRGSNPTAIYPKVIAALTALDVPLSESLRRRLDVLVAAL

Foldseek 3Di:
DPPPLDPVLLVQLVVCLVVVVLLSNLVSCCVRQVQLLLLLLVLQDLDPVSSLVLSLVLSLVVSVCSVVDDVPDGPNVVSLVSSLVSLLLSLLVQLVVPPQDQDDQDDDDADEADLVVLVVVLNVDRSNLSSLLSCVLSVVDDLCSSCVSSVHDSQSSVSSNLVSLRVLLNHFPDQDQPDDDPPPPDDSCVRRVRSSVSSVPDGDDDDPVSVVSSNVSSVVD

Secondary structure (DSSP, 8-state):
------HHHHHHHHHHHHTT-HHHHHHHHHHHHHHHHHHHHHHH-SSHHHHHHHHHHHHHHHHHTGGG--TTS-HHHHHHHHHHHHHHHHHHHHHHHSPPP-------------THHHHHHHHHS-HHHHHHHHHHHTT---HHHHHHHTT--HHHHHHHHHHHHHHHHTTSTT-PPPSSPPPTT--HHHH-HHHHHHHHH---PPPHHHHHHHHHHHHT-

pLDDT: mean 80.56, std 16.12, range [31.28, 96.56]